Protein AF-A0A662RC48-F1 (afdb_monomer_lite)

pLDDT: mean 86.03, std 13.34, range [25.22, 97.31]

Secondary structure (DSSP, 8-state):
----SS----GGGEEEE-TTS--EEPPSEEEEETTEEEEE--GGGGB-GGGTTS---TT-GGGB-S--EEEE----TT--EEEEESS-SSSS-EEEEEEEEEEEGGGTEEEEEEEEEETTTTEEEE---SSSSPEEEEEE----S-SS--HHHHHHHHHHHHHH-SSPPSS-HHHHHHHHHHT---SS--HHHHT-TT-SSHHHHHHHHHHHHT--------

Structure (mmCIF, N/CA/C/O backbone):
data_AF-A0A662RC48-F1
#
_entry.id   AF-A0A662RC48-F1
#
loop_
_atom_site.group_PDB
_atom_site.id
_atom_site.type_symbol
_atom_site.label_atom_id
_atom_site.label_alt_id
_atom_site.label_comp_id
_atom_site.label_asym_id
_atom_site.label_entity_id
_atom_site.label_seq_id
_atom_site.pdbx_PDB_ins_code
_atom_site.Cartn_x
_atom_site.Cartn_y
_atom_site.Cartn_z
_atom_site.occupancy
_atom_site.B_iso_or_equiv
_atom_site.auth_seq_id
_atom_site.auth_comp_id
_atom_site.auth_asym_id
_atom_site.auth_atom_id
_atom_site.pdbx_PDB_model_num
ATOM 1 N N . VAL A 1 1 ? 8.532 19.036 18.860 1.00 37.56 1 VAL A N 1
ATOM 2 C CA . VAL A 1 1 ? 8.894 19.702 17.590 1.00 37.56 1 VAL A CA 1
ATOM 3 C C . VAL A 1 1 ? 10.384 19.499 17.402 1.00 37.56 1 VAL A C 1
ATOM 5 O O . VAL A 1 1 ? 11.148 19.966 18.236 1.00 37.56 1 VAL A O 1
ATOM 8 N N . GLY A 1 2 ? 10.777 18.681 16.431 1.00 38.69 2 GLY A N 1
ATOM 9 C CA . GLY A 1 2 ? 12.178 18.409 16.107 1.00 38.69 2 GLY A CA 1
ATOM 10 C C . GLY A 1 2 ? 12.414 18.727 14.630 1.00 38.69 2 GLY A C 1
ATOM 11 O O . GLY A 1 2 ? 11.475 18.570 13.848 1.00 38.69 2 GLY A O 1
ATOM 12 N N . PRO A 1 3 ? 13.609 19.203 14.244 1.00 43.19 3 PRO A N 1
ATOM 13 C CA . PRO A 1 3 ? 13.896 19.559 12.861 1.00 43.19 3 PRO A CA 1
ATOM 14 C C . PRO A 1 3 ? 13.862 18.313 11.971 1.00 43.19 3 PRO A C 1
ATOM 16 O O . PRO A 1 3 ? 14.461 17.288 12.304 1.00 43.19 3 PRO A O 1
ATOM 19 N N . ILE A 1 4 ? 13.180 18.406 10.830 1.00 49.88 4 ILE A N 1
ATOM 20 C CA . ILE A 1 4 ? 13.216 17.362 9.806 1.00 49.88 4 ILE A CA 1
ATOM 21 C C . ILE A 1 4 ? 14.411 17.646 8.899 1.00 49.88 4 ILE A C 1
ATOM 23 O O . ILE A 1 4 ? 14.535 18.728 8.334 1.00 49.88 4 ILE A O 1
ATOM 27 N N . ILE A 1 5 ? 15.320 16.677 8.803 1.00 47.66 5 ILE A N 1
ATOM 28 C CA . ILE A 1 5 ? 16.596 16.816 8.084 1.00 47.66 5 ILE A CA 1
ATOM 29 C C . ILE A 1 5 ? 16.382 16.739 6.558 1.00 47.66 5 ILE A C 1
ATOM 31 O O . ILE A 1 5 ? 17.210 17.210 5.783 1.00 47.66 5 ILE A O 1
ATOM 35 N N . THR A 1 6 ? 15.250 16.188 6.113 1.00 58.06 6 THR A N 1
ATOM 36 C CA . THR A 1 6 ? 14.865 16.063 4.705 1.00 58.06 6 THR A CA 1
ATOM 37 C C . THR A 1 6 ? 13.759 17.054 4.342 1.00 58.06 6 THR A C 1
ATOM 39 O O . THR A 1 6 ? 12.830 17.291 5.113 1.00 58.06 6 THR A O 1
ATOM 42 N N . ALA A 1 7 ? 13.846 17.650 3.150 1.00 63.41 7 ALA A N 1
ATOM 43 C CA . ALA A 1 7 ? 12.814 18.547 2.643 1.00 63.41 7 ALA A CA 1
ATOM 44 C C . ALA A 1 7 ? 11.511 17.762 2.406 1.00 63.41 7 ALA A C 1
ATOM 46 O O . ALA A 1 7 ? 11.351 17.086 1.390 1.00 63.41 7 ALA A O 1
ATOM 47 N N . VAL A 1 8 ? 10.578 17.835 3.355 1.00 67.19 8 VAL A N 1
ATOM 48 C CA . VAL A 1 8 ? 9.237 17.263 3.205 1.00 67.19 8 VAL A CA 1
ATOM 49 C C . VAL A 1 8 ? 8.457 18.142 2.238 1.00 67.19 8 VAL A C 1
ATOM 51 O O . VAL A 1 8 ? 8.044 19.247 2.577 1.00 67.19 8 VAL A O 1
ATOM 54 N N . THR A 1 9 ? 8.266 17.655 1.017 1.00 69.56 9 THR A N 1
ATOM 55 C CA . THR A 1 9 ? 7.503 18.359 -0.025 1.00 69.56 9 THR A CA 1
ATOM 56 C C . THR A 1 9 ? 6.040 17.931 -0.080 1.00 69.56 9 THR A C 1
ATOM 58 O O . THR A 1 9 ? 5.225 18.625 -0.684 1.00 69.56 9 THR A O 1
ATOM 61 N N . ASN A 1 10 ? 5.686 16.808 0.555 1.00 79.69 10 ASN A N 1
ATOM 62 C CA . ASN A 1 10 ? 4.328 16.278 0.568 1.00 79.69 10 ASN A CA 1
ATOM 63 C C . ASN A 1 10 ? 3.937 15.763 1.963 1.00 79.69 10 ASN A C 1
ATOM 65 O O . ASN A 1 10 ? 4.538 14.822 2.480 1.00 79.69 10 ASN A O 1
ATOM 69 N N . VAL A 1 11 ? 2.887 16.356 2.538 1.00 86.19 11 VAL A N 1
ATOM 70 C CA . VAL A 1 11 ? 2.318 15.969 3.840 1.00 86.19 11 VAL A CA 1
ATOM 71 C C . VAL A 1 11 ? 1.733 14.556 3.847 1.00 86.19 11 VAL A C 1
ATOM 73 O O . VAL A 1 11 ? 1.755 13.906 4.886 1.00 86.19 11 VAL A O 1
ATOM 76 N N . ASP A 1 12 ? 1.289 14.035 2.697 1.00 84.12 12 ASP A N 1
ATOM 77 C CA . ASP A 1 12 ? 0.732 12.679 2.582 1.00 84.12 12 ASP A CA 1
ATOM 78 C C . ASP A 1 12 ? 1.783 11.582 2.823 1.00 84.12 12 ASP A C 1
ATOM 80 O O . ASP A 1 12 ? 1.438 10.421 3.045 1.00 84.12 12 ASP A O 1
ATOM 84 N N . GLN A 1 13 ? 3.069 11.937 2.772 1.00 85.88 13 GLN A N 1
ATOM 85 C CA . GLN A 1 13 ? 4.181 11.030 3.056 1.00 85.88 13 GLN A CA 1
ATOM 86 C C . GLN A 1 13 ? 4.520 10.979 4.550 1.00 85.88 13 GLN A C 1
ATOM 88 O O . GLN A 1 13 ? 5.343 10.170 4.970 1.00 85.88 13 GLN A O 1
ATOM 93 N N . ILE A 1 14 ? 3.919 11.840 5.370 1.00 90.00 14 ILE A N 1
ATOM 94 C CA . ILE A 1 14 ? 4.131 11.850 6.813 1.00 90.00 14 ILE A CA 1
ATOM 95 C C . ILE A 1 14 ? 3.078 10.964 7.463 1.00 90.00 14 ILE A C 1
ATOM 97 O O . ILE A 1 14 ? 1.881 11.243 7.407 1.00 90.00 14 ILE A O 1
ATOM 101 N N . ILE A 1 15 ? 3.531 9.883 8.094 1.00 91.38 15 ILE A N 1
ATOM 102 C CA . ILE A 1 15 ? 2.659 8.943 8.793 1.00 91.38 15 ILE A CA 1
ATOM 103 C C . ILE A 1 15 ? 3.078 8.877 10.259 1.00 91.38 15 ILE A C 1
ATOM 105 O O . ILE A 1 15 ? 4.262 8.802 10.588 1.00 91.38 15 ILE A O 1
ATOM 109 N N . VAL A 1 16 ? 2.080 8.921 11.139 1.00 94.19 16 VAL A N 1
ATOM 110 C CA . VAL A 1 16 ? 2.258 8.858 12.589 1.00 94.19 16 VAL A CA 1
ATOM 111 C C . VAL A 1 16 ? 1.959 7.449 13.076 1.00 94.19 16 VAL A C 1
ATOM 113 O O . VAL A 1 16 ? 0.993 6.827 12.632 1.00 94.19 16 VAL A O 1
ATOM 116 N N . PHE A 1 17 ? 2.771 6.963 14.003 1.00 95.50 17 PHE A N 1
ATOM 117 C CA . PHE A 1 17 ? 2.676 5.639 14.595 1.00 95.50 17 PHE A CA 1
ATOM 118 C C . PHE A 1 17 ? 2.697 5.717 16.119 1.00 95.50 17 PHE A C 1
ATOM 120 O O . PHE A 1 17 ? 3.225 6.666 16.708 1.00 95.50 17 PHE A O 1
ATOM 127 N N . TYR A 1 18 ? 2.133 4.695 16.759 1.00 94.19 18 TYR A N 1
ATOM 128 C CA . TYR A 1 18 ? 2.376 4.463 18.178 1.00 94.19 18 TYR A CA 1
ATOM 129 C C . TYR A 1 18 ? 3.866 4.159 18.420 1.00 94.19 18 TYR A C 1
ATOM 131 O O . TYR A 1 18 ? 4.459 3.464 17.586 1.00 94.19 18 TYR A O 1
ATOM 139 N N . PRO A 1 19 ? 4.449 4.629 19.543 1.00 93.94 19 PRO A N 1
ATOM 140 C CA . PRO A 1 19 ? 5.867 4.440 19.848 1.00 93.94 19 PRO A CA 1
ATOM 141 C C . PRO A 1 19 ? 6.312 2.986 19.729 1.00 93.94 19 PRO A C 1
ATOM 143 O O . PRO A 1 19 ? 5.660 2.102 20.286 1.00 93.94 19 PRO A O 1
ATOM 146 N N . ASP A 1 20 ? 7.411 2.754 19.013 1.00 90.75 20 ASP A N 1
ATOM 147 C CA . ASP A 1 20 ? 8.029 1.440 18.810 1.00 90.75 20 ASP A CA 1
ATOM 148 C C . ASP A 1 20 ? 7.101 0.410 18.133 1.00 90.75 20 ASP A C 1
ATOM 150 O O . ASP A 1 20 ? 7.226 -0.803 18.330 1.00 90.75 20 ASP A O 1
ATOM 154 N N . THR A 1 21 ? 6.149 0.874 17.317 1.00 91.06 21 THR A N 1
ATOM 155 C CA . THR A 1 21 ? 5.233 -0.001 16.571 1.00 91.06 21 THR A CA 1
ATOM 156 C C . THR A 1 21 ? 5.065 0.408 15.104 1.00 91.06 21 THR A C 1
ATOM 158 O O . THR A 1 21 ? 5.515 1.466 14.654 1.00 91.06 21 THR A O 1
ATOM 161 N N . ASP A 1 22 ? 4.354 -0.441 14.359 1.00 90.00 22 ASP A N 1
ATOM 162 C CA . ASP A 1 22 ? 3.847 -0.150 13.013 1.00 90.00 22 ASP A CA 1
ATOM 163 C C . ASP A 1 22 ? 2.330 0.113 13.006 1.00 90.00 22 ASP A C 1
ATOM 165 O O . ASP A 1 22 ? 1.687 0.119 11.955 1.00 90.00 22 ASP A O 1
ATOM 169 N N . GLU A 1 23 ? 1.734 0.354 14.179 1.00 87.50 23 GLU A N 1
ATOM 170 C CA . GLU A 1 23 ? 0.322 0.709 14.291 1.00 87.50 23 GLU A CA 1
ATOM 171 C C . GLU A 1 23 ? 0.136 2.202 14.005 1.00 87.50 23 GLU A C 1
ATOM 173 O O . GLU A 1 23 ? 0.626 3.069 14.732 1.00 87.50 23 GLU A O 1
ATOM 178 N N . ARG A 1 24 ? -0.561 2.496 12.906 1.00 92.00 24 ARG A N 1
ATOM 179 C CA . ARG A 1 24 ? -0.786 3.856 12.420 1.00 92.00 24 ARG A CA 1
ATOM 180 C C . ARG A 1 24 ? -1.792 4.604 13.295 1.00 92.00 24 ARG A C 1
ATOM 182 O O . ARG A 1 24 ? -2.898 4.126 13.533 1.00 92.00 24 ARG A O 1
ATOM 189 N N . ILE A 1 25 ? -1.442 5.837 13.648 1.00 92.81 25 ILE A N 1
ATOM 190 C CA . ILE A 1 25 ? -2.337 6.829 14.238 1.00 92.81 25 ILE A CA 1
ATOM 191 C C . ILE A 1 25 ? -2.793 7.763 13.121 1.00 92.81 25 ILE A C 1
ATOM 193 O O . ILE A 1 25 ? -1.992 8.454 12.492 1.00 92.81 25 ILE A O 1
ATOM 197 N N . ASP A 1 26 ? -4.099 7.818 12.875 1.00 91.62 26 ASP A N 1
ATOM 198 C CA . ASP A 1 26 ? -4.633 8.795 11.934 1.00 91.62 26 ASP A CA 1
ATOM 199 C C . ASP A 1 26 ? -4.590 10.193 12.558 1.00 91.62 26 ASP A C 1
ATOM 201 O O . ASP A 1 26 ? -5.266 10.472 13.550 1.00 91.62 26 ASP A O 1
ATOM 205 N N . ALA A 1 27 ? -3.825 11.105 11.962 1.00 92.75 27 ALA A N 1
ATOM 206 C CA . ALA A 1 27 ? -3.897 12.521 12.301 1.00 92.75 27 ALA A CA 1
ATOM 207 C C . ALA A 1 27 ? -5.232 13.120 11.822 1.00 92.75 27 ALA A C 1
ATOM 209 O O . ALA A 1 27 ? -5.878 12.612 10.900 1.00 92.75 27 ALA A O 1
ATOM 210 N N . GLN A 1 28 ? -5.687 14.184 12.480 1.00 93.12 28 GLN A N 1
ATOM 211 C CA . GLN A 1 28 ? -6.773 15.016 11.960 1.00 93.12 28 GLN A CA 1
ATOM 212 C C . GLN A 1 28 ? -6.252 15.945 10.865 1.00 93.12 28 GLN A C 1
ATOM 214 O O . GLN A 1 28 ? -6.930 16.126 9.858 1.00 93.12 28 GLN A O 1
ATOM 219 N N . GLU A 1 29 ? -5.060 16.505 11.063 1.00 93.06 29 GLU A N 1
ATOM 220 C CA . GLU A 1 29 ? -4.450 17.467 10.152 1.00 93.06 29 GLU A CA 1
ATOM 221 C C . GLU A 1 29 ? -2.922 17.434 10.287 1.00 93.06 29 GLU A C 1
ATOM 223 O O . GLU A 1 29 ? -2.392 17.202 11.376 1.00 93.06 29 GLU A O 1
ATOM 228 N N . ILE A 1 30 ? -2.221 17.645 9.171 1.00 91.44 30 ILE A N 1
ATOM 229 C CA . ILE A 1 30 ? -0.761 17.731 9.096 1.00 91.44 30 ILE A CA 1
ATOM 230 C C . ILE A 1 30 ? -0.416 18.986 8.298 1.00 91.44 30 ILE A C 1
ATOM 232 O O . ILE A 1 30 ? -0.844 19.125 7.154 1.00 91.44 30 ILE A O 1
ATOM 236 N N . VAL A 1 31 ? 0.362 19.881 8.901 1.00 90.69 31 VAL A N 1
ATOM 237 C CA . VAL A 1 31 ? 0.763 21.168 8.326 1.00 90.69 31 VAL A CA 1
ATOM 238 C C . VAL A 1 31 ? 2.284 21.249 8.299 1.00 90.69 31 VAL A C 1
ATOM 240 O O . VAL A 1 31 ? 2.938 20.971 9.304 1.00 90.69 31 VAL A O 1
ATOM 243 N N . VAL A 1 32 ? 2.845 21.631 7.152 1.00 87.69 32 VAL A N 1
ATOM 244 C CA . VAL A 1 32 ? 4.274 21.928 6.992 1.00 87.69 32 VAL A CA 1
ATOM 245 C C . VAL A 1 32 ? 4.402 23.384 6.570 1.00 87.69 32 VAL A C 1
ATOM 247 O O . VAL A 1 32 ? 4.027 23.741 5.455 1.00 87.69 32 VAL A O 1
ATOM 250 N N . GLU A 1 33 ? 4.931 24.222 7.456 1.00 86.12 33 GLU A N 1
ATOM 251 C CA . GLU A 1 33 ? 5.119 25.654 7.218 1.00 86.12 33 GLU A CA 1
ATOM 252 C C . GLU A 1 33 ? 6.515 26.076 7.668 1.00 86.12 33 GLU A C 1
ATOM 254 O O . GLU A 1 33 ? 6.937 25.780 8.779 1.00 86.12 33 GLU A O 1
ATOM 259 N N . SER A 1 34 ? 7.252 26.780 6.804 1.00 81.00 34 SER A N 1
ATOM 260 C CA . SER A 1 34 ? 8.579 27.339 7.126 1.00 81.00 34 SER A CA 1
ATOM 261 C C . SER A 1 34 ? 9.603 26.332 7.687 1.00 81.00 34 SER A C 1
ATOM 263 O O . SER A 1 34 ? 10.520 26.723 8.403 1.00 81.00 34 SER A O 1
ATOM 265 N N . GLY A 1 35 ? 9.474 25.045 7.340 1.00 77.62 35 GLY A N 1
ATOM 266 C CA . GLY A 1 35 ? 10.344 23.967 7.832 1.00 77.62 35 GLY A CA 1
ATOM 267 C C . GLY A 1 35 ? 9.870 23.301 9.129 1.00 77.62 35 GLY A C 1
ATOM 268 O O . GLY A 1 35 ? 10.442 22.284 9.520 1.00 77.62 35 GLY A O 1
ATOM 269 N N . ASP A 1 36 ? 8.804 23.809 9.748 1.00 83.12 36 ASP A N 1
ATOM 270 C CA . ASP A 1 36 ? 8.175 23.203 10.915 1.00 83.12 36 ASP A CA 1
ATOM 271 C C . ASP A 1 36 ? 7.027 22.279 10.495 1.00 83.12 36 ASP A C 1
ATOM 273 O O . ASP A 1 36 ? 6.146 22.647 9.715 1.00 83.12 36 ASP A O 1
ATOM 277 N N . LEU A 1 37 ? 7.027 21.063 11.045 1.00 87.62 37 LEU A N 1
ATOM 278 C CA . LEU A 1 37 ? 5.936 20.100 10.921 1.00 87.62 37 LEU A CA 1
ATOM 279 C C . LEU A 1 37 ? 5.051 20.169 12.167 1.00 87.62 37 LEU A C 1
ATOM 281 O O . LEU A 1 37 ? 5.494 19.855 13.275 1.00 87.62 37 LEU A O 1
ATOM 285 N N . THR A 1 38 ? 3.782 20.512 11.966 1.00 91.38 38 THR A N 1
ATOM 286 C CA . THR A 1 38 ? 2.747 20.503 13.002 1.00 91.38 38 THR A CA 1
ATOM 287 C C . THR A 1 38 ? 1.706 19.436 12.681 1.00 91.38 38 THR A C 1
ATOM 289 O O . THR A 1 38 ? 1.141 19.410 11.591 1.00 91.38 38 THR A O 1
ATOM 292 N N . ILE A 1 39 ? 1.445 18.543 13.636 1.00 93.38 39 ILE A N 1
ATOM 293 C CA . ILE A 1 39 ? 0.491 17.439 13.493 1.00 93.38 39 ILE A CA 1
ATOM 294 C C . ILE A 1 39 ? -0.602 17.605 14.544 1.00 93.38 39 ILE A C 1
ATOM 296 O O . ILE A 1 39 ? -0.327 17.598 15.744 1.00 93.38 39 ILE A O 1
ATOM 300 N N . PHE A 1 40 ? -1.850 17.704 14.101 1.00 95.06 40 PHE A N 1
ATOM 301 C CA . PHE A 1 40 ? -3.014 17.763 14.973 1.00 95.06 40 PHE A CA 1
ATOM 302 C C . PHE A 1 40 ? -3.610 16.367 15.106 1.00 95.06 40 PHE A C 1
ATOM 304 O O . PHE A 1 40 ? -4.134 15.801 14.144 1.00 95.06 40 PHE A O 1
ATOM 311 N N . ILE A 1 41 ? -3.540 15.801 16.308 1.00 94.94 41 ILE A N 1
ATOM 312 C CA . ILE A 1 41 ? -4.100 14.484 16.615 1.00 94.94 41 ILE A CA 1
ATOM 313 C C . ILE A 1 41 ? -5.163 14.660 17.702 1.00 94.94 41 ILE A C 1
ATOM 315 O O . ILE A 1 41 ? -4.854 15.168 18.782 1.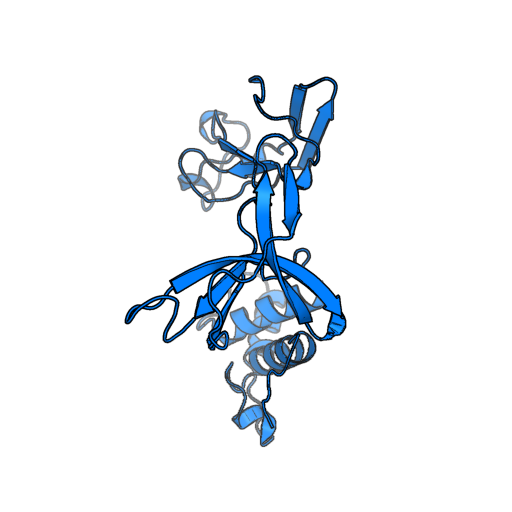00 94.94 41 ILE A O 1
ATOM 319 N N . PRO A 1 42 ? -6.417 14.242 17.463 1.00 93.19 42 PRO A N 1
ATOM 320 C CA . PRO A 1 42 ? -7.426 14.224 18.505 1.00 93.19 42 PRO A CA 1
ATOM 321 C C . PRO A 1 42 ? -6.969 13.341 19.665 1.00 93.19 42 PRO A C 1
ATOM 323 O O . PRO A 1 42 ? -6.582 12.193 19.456 1.00 93.19 42 PRO A O 1
ATOM 326 N N . ARG A 1 43 ? -7.078 13.847 20.896 1.00 90.19 43 ARG A N 1
ATOM 327 C CA . ARG A 1 43 ? -6.585 13.167 22.108 1.00 90.19 43 ARG A CA 1
ATOM 328 C C . ARG A 1 43 ? -7.072 11.718 22.242 1.00 90.19 43 ARG A C 1
ATOM 330 O O . ARG A 1 43 ? -6.312 10.846 22.637 1.00 90.19 43 ARG A O 1
ATOM 337 N N . TRP A 1 44 ? -8.308 11.428 21.837 1.00 89.00 44 TRP A N 1
ATOM 338 C CA . TRP A 1 44 ? -8.876 10.075 21.875 1.00 89.00 44 TRP A CA 1
ATOM 339 C C . TRP A 1 44 ? -8.170 9.057 20.958 1.00 89.00 44 TRP A C 1
ATOM 341 O O . TRP A 1 44 ? -8.330 7.861 21.175 1.00 89.00 44 TRP A O 1
ATOM 351 N N . ARG A 1 45 ? -7.381 9.496 19.966 1.00 92.31 45 ARG A N 1
ATOM 352 C CA . ARG A 1 45 ? -6.535 8.626 19.123 1.00 92.31 45 ARG A CA 1
ATOM 353 C C . ARG A 1 45 ? -5.165 8.331 19.739 1.00 92.31 45 ARG A C 1
ATOM 355 O O . ARG A 1 45 ? -4.428 7.525 19.194 1.00 92.31 45 ARG A O 1
ATOM 362 N N . LEU A 1 46 ? -4.827 8.979 20.854 1.00 94.25 46 LEU A N 1
ATOM 363 C CA . LEU A 1 46 ? -3.561 8.805 21.571 1.00 94.25 46 LEU A CA 1
ATOM 364 C C . LEU A 1 46 ? -3.707 7.913 22.809 1.00 94.25 46 LEU A C 1
ATOM 366 O O . LEU A 1 46 ? -2.792 7.839 23.622 1.00 94.25 46 LEU A O 1
ATOM 370 N N . VAL A 1 47 ? -4.857 7.260 22.997 1.00 94.62 47 VAL A N 1
ATOM 371 C CA . VAL A 1 47 ? -5.057 6.321 24.109 1.00 94.62 47 VAL A CA 1
ATOM 372 C C . VAL A 1 47 ? -4.030 5.193 23.997 1.00 94.62 47 VAL A C 1
ATOM 374 O O . VAL A 1 47 ? -3.820 4.663 22.902 1.00 94.62 47 VAL A O 1
ATOM 377 N N . LYS A 1 48 ? -3.394 4.843 25.121 1.00 93.50 48 LYS A N 1
ATOM 378 C CA . LYS A 1 48 ? -2.411 3.757 25.209 1.00 93.50 48 LYS A CA 1
ATOM 379 C C . LYS A 1 48 ? -2.986 2.458 24.659 1.00 93.50 48 LYS A C 1
ATOM 381 O O . LYS A 1 48 ? -4.163 2.146 24.855 1.00 93.50 48 LYS A O 1
ATOM 386 N N . ARG A 1 49 ? -2.141 1.683 23.987 1.00 89.69 49 ARG A N 1
ATOM 387 C CA . ARG A 1 49 ? -2.547 0.479 23.254 1.00 89.69 49 ARG A CA 1
ATOM 388 C C . ARG A 1 49 ? -3.243 -0.540 24.157 1.00 89.69 49 ARG A C 1
ATOM 390 O O . ARG A 1 49 ? -4.287 -1.080 23.803 1.00 89.69 49 ARG A O 1
ATOM 397 N N . GLU A 1 50 ? -2.717 -0.746 25.356 1.00 91.06 50 GLU A N 1
ATOM 398 C CA . GLU A 1 50 ? -3.277 -1.640 26.370 1.00 91.06 50 GLU A CA 1
ATOM 399 C C . GLU A 1 50 ? -4.653 -1.195 26.901 1.00 91.06 50 GLU A C 1
ATOM 401 O O . GLU A 1 50 ? -5.365 -1.991 27.514 1.00 91.06 50 GLU A O 1
ATOM 406 N N . LEU A 1 51 ? -5.063 0.047 26.628 1.00 91.00 51 LEU A N 1
ATOM 407 C CA . LEU A 1 51 ? -6.330 0.627 27.071 1.00 91.00 51 LEU A CA 1
ATOM 408 C C . LEU A 1 51 ? -7.364 0.797 25.949 1.00 91.00 51 LEU A C 1
ATOM 410 O O . LEU A 1 51 ? -8.511 1.117 26.250 1.00 91.00 51 LEU A O 1
ATOM 414 N N . GLN A 1 52 ? -7.020 0.552 24.679 1.00 84.50 52 GLN A N 1
ATOM 415 C CA . GLN A 1 52 ? -7.924 0.788 23.538 1.00 84.50 52 GLN A CA 1
ATOM 416 C C . GLN A 1 52 ? -9.250 -0.000 23.609 1.00 84.50 52 GLN A C 1
ATOM 418 O O . GLN A 1 52 ? -10.255 0.440 23.055 1.00 84.50 52 GLN A O 1
ATOM 423 N N . ASN A 1 53 ? -9.276 -1.144 24.304 1.00 84.94 53 ASN A N 1
ATOM 424 C CA . ASN A 1 53 ? -10.474 -1.981 24.486 1.00 84.94 53 ASN A CA 1
ATOM 425 C C . ASN A 1 53 ? -11.100 -1.861 25.887 1.00 84.94 53 ASN A C 1
ATOM 427 O O . ASN A 1 53 ? -11.953 -2.670 26.258 1.00 84.94 53 ASN A O 1
ATOM 431 N N . THR A 1 54 ? -10.679 -0.868 26.669 1.00 87.25 54 THR A N 1
ATOM 432 C CA . THR A 1 54 ? -11.103 -0.671 28.057 1.00 87.25 54 THR A CA 1
ATOM 433 C C . THR A 1 54 ? -11.828 0.665 28.190 1.00 87.25 54 THR A C 1
ATOM 435 O O . THR A 1 54 ? -11.549 1.621 27.469 1.00 87.25 54 THR A O 1
ATOM 438 N N . ALA A 1 55 ? -12.779 0.754 29.121 1.00 86.62 55 ALA A N 1
ATOM 439 C CA . ALA A 1 55 ? -13.380 2.037 29.461 1.00 86.62 55 ALA A CA 1
ATOM 440 C C . ALA A 1 55 ? -12.307 2.950 30.078 1.00 86.62 55 ALA A C 1
ATOM 442 O O . ALA A 1 55 ? -11.812 2.675 31.170 1.00 86.62 55 ALA A O 1
ATOM 443 N N . VAL A 1 56 ? -11.953 4.024 29.372 1.00 88.44 56 VAL A N 1
ATOM 444 C CA . VAL A 1 56 ? -10.957 5.005 29.815 1.00 88.44 56 VAL A CA 1
ATOM 445 C C . VAL A 1 56 ? -11.620 6.285 30.304 1.00 88.44 56 VAL A C 1
ATOM 447 O O . VAL A 1 56 ? -12.607 6.761 29.738 1.00 88.44 56 VAL A O 1
ATOM 450 N N . VAL A 1 57 ? -11.057 6.873 31.359 1.00 89.56 57 VAL A N 1
ATOM 451 C CA . VAL A 1 57 ? -11.452 8.204 31.826 1.00 89.56 57 VAL A CA 1
ATOM 452 C C . VAL A 1 57 ? -10.664 9.228 31.021 1.00 89.56 57 VAL A C 1
ATOM 454 O O . VAL A 1 57 ? -9.465 9.400 31.222 1.00 89.56 57 VAL A O 1
ATOM 457 N N . TYR A 1 58 ? -11.340 9.936 30.115 1.00 85.50 58 TYR A N 1
ATOM 458 C CA . TYR A 1 58 ? -10.668 10.850 29.185 1.00 85.50 58 TYR A CA 1
ATOM 459 C C . TYR A 1 58 ? -9.951 12.035 29.856 1.00 85.50 58 TYR A C 1
ATOM 461 O O . TYR A 1 58 ? -9.098 12.658 29.226 1.00 85.50 58 TYR A O 1
ATOM 469 N N . ALA A 1 59 ? -10.287 12.351 31.109 1.00 90.12 59 ALA A N 1
ATOM 470 C CA . ALA A 1 59 ? -9.647 13.418 31.873 1.00 90.12 59 ALA A CA 1
ATOM 471 C C . ALA A 1 59 ? -8.247 13.045 32.392 1.00 90.12 59 ALA A C 1
ATOM 473 O O . ALA A 1 59 ? -7.455 13.946 32.647 1.00 90.12 59 ALA A O 1
ATOM 474 N N . ASP A 1 60 ? -7.941 11.754 32.533 1.00 93.56 60 ASP A N 1
ATOM 475 C CA . ASP A 1 60 ? -6.683 11.277 33.109 1.00 93.56 60 ASP A CA 1
ATOM 476 C C . ASP A 1 60 ? -5.589 11.154 32.036 1.00 93.56 60 ASP A C 1
ATOM 478 O O . ASP A 1 60 ? -5.678 10.318 31.133 1.00 93.56 60 ASP A O 1
ATOM 482 N N . ASP A 1 61 ? -4.561 12.003 32.141 1.00 93.06 61 ASP A N 1
ATOM 483 C CA . ASP A 1 61 ? -3.417 12.051 31.224 1.00 93.06 61 ASP A CA 1
ATOM 484 C C . ASP A 1 61 ? -2.605 10.750 31.205 1.00 93.06 61 ASP A C 1
ATOM 486 O O . ASP A 1 61 ? -2.014 10.417 30.177 1.00 93.06 61 ASP A O 1
ATOM 490 N N . ALA A 1 62 ? -2.644 9.953 32.278 1.00 94.12 62 ALA A N 1
ATOM 491 C CA . ALA A 1 62 ? -1.924 8.684 32.347 1.00 94.12 62 ALA A CA 1
ATOM 492 C C . ALA A 1 62 ? -2.436 7.639 31.336 1.00 94.12 62 ALA A C 1
ATOM 494 O O . ALA A 1 62 ? -1.743 6.651 31.076 1.00 94.12 62 ALA A O 1
ATOM 495 N N . ASN A 1 63 ? -3.618 7.853 30.749 1.00 94.06 63 ASN A N 1
ATOM 496 C CA . ASN A 1 63 ? -4.216 6.964 29.752 1.00 94.06 63 ASN A CA 1
ATOM 497 C C . ASN A 1 63 ? -3.685 7.178 28.329 1.00 94.06 63 ASN A C 1
ATOM 499 O O . ASN A 1 63 ? -4.048 6.412 27.433 1.00 94.06 63 ASN A O 1
ATOM 503 N N . TYR A 1 64 ? -2.855 8.196 28.097 1.00 95.19 64 TYR A N 1
ATOM 504 C CA . TYR A 1 64 ? -2.401 8.577 26.761 1.00 95.19 64 TYR A CA 1
ATOM 505 C C . TYR A 1 64 ? -0.901 8.369 26.582 1.00 95.19 64 TYR A C 1
ATOM 507 O O . TYR A 1 64 ? -0.138 8.335 27.548 1.00 95.19 64 TYR A O 1
ATOM 515 N N . VAL A 1 65 ? -0.483 8.199 25.331 1.00 95.19 65 VAL A N 1
ATOM 516 C CA . VAL A 1 65 ? 0.937 8.181 24.975 1.00 95.19 65 VAL A CA 1
ATOM 517 C C . VAL A 1 65 ? 1.513 9.594 25.036 1.00 95.19 65 VAL A C 1
ATOM 519 O O . VAL A 1 65 ? 0.880 10.554 24.597 1.00 95.19 65 VAL A O 1
ATOM 522 N N . GLU A 1 66 ? 2.714 9.722 25.597 1.00 93.19 66 GLU A N 1
ATOM 523 C CA . GLU A 1 66 ? 3.416 11.008 25.720 1.00 93.19 66 GLU A CA 1
ATOM 524 C C . GLU A 1 66 ? 4.156 11.385 24.431 1.00 93.19 66 GLU A C 1
ATOM 526 O O . GLU A 1 66 ? 4.340 12.562 24.123 1.00 93.19 66 GLU A O 1
ATOM 531 N N . THR A 1 67 ? 4.568 10.376 23.665 1.00 93.75 67 THR A N 1
ATOM 532 C CA . THR A 1 67 ? 5.291 10.516 22.404 1.00 93.75 67 THR A CA 1
ATOM 533 C C . THR A 1 67 ? 4.602 9.717 21.305 1.00 93.75 67 THR A C 1
ATOM 535 O O . THR A 1 67 ? 3.784 8.832 21.561 1.00 93.75 67 THR A O 1
ATOM 538 N N . VAL A 1 68 ? 4.925 10.061 20.063 1.00 94.50 68 VAL A N 1
ATOM 539 C CA . VAL A 1 68 ? 4.518 9.337 18.859 1.00 94.50 68 VAL A CA 1
ATOM 540 C C . VAL A 1 68 ? 5.710 9.249 17.921 1.00 94.50 68 VAL A C 1
ATOM 542 O O . VAL A 1 68 ? 6.548 10.156 17.900 1.00 94.50 68 VAL A O 1
ATOM 545 N N . ASP A 1 69 ? 5.748 8.198 17.113 1.00 94.69 69 ASP A N 1
ATOM 546 C CA . ASP A 1 69 ? 6.763 8.047 16.080 1.00 94.69 69 ASP A CA 1
ATOM 547 C C . ASP A 1 69 ? 6.255 8.671 14.785 1.00 94.69 69 ASP A C 1
ATOM 549 O O . ASP A 1 69 ? 5.188 8.323 14.279 1.00 94.69 69 ASP A O 1
ATOM 553 N N . VAL A 1 70 ? 7.025 9.600 14.226 1.00 92.38 70 VAL A N 1
ATOM 554 C CA . VAL A 1 70 ? 6.712 10.230 12.942 1.00 92.38 70 VAL A CA 1
ATOM 555 C C . VAL A 1 70 ? 7.670 9.671 11.903 1.00 92.38 70 VAL A C 1
ATOM 557 O O . VAL A 1 70 ? 8.875 9.910 11.973 1.00 92.38 70 VAL A O 1
ATOM 560 N N . LYS A 1 71 ? 7.138 8.919 10.938 1.00 89.62 71 LYS A N 1
ATOM 561 C CA . LYS A 1 71 ? 7.920 8.324 9.850 1.00 89.62 71 LYS A CA 1
ATOM 562 C C . LYS A 1 71 ? 7.577 9.029 8.538 1.00 89.62 71 LYS A C 1
ATOM 564 O O . LYS A 1 71 ? 6.407 9.253 8.223 1.00 89.62 71 LYS A O 1
ATOM 569 N N . HIS A 1 72 ? 8.607 9.356 7.761 1.00 86.88 72 HIS A N 1
ATOM 570 C CA . HIS A 1 72 ? 8.465 9.833 6.386 1.00 86.88 72 HIS A CA 1
ATOM 571 C C . HIS A 1 72 ? 8.496 8.623 5.449 1.00 86.88 72 HIS A C 1
ATOM 573 O O . HIS A 1 72 ? 9.537 8.003 5.259 1.00 86.88 72 HIS A O 1
ATOM 579 N N . ILE A 1 73 ? 7.335 8.251 4.915 1.00 84.62 73 ILE A N 1
ATOM 580 C CA . ILE A 1 73 ? 7.156 7.118 4.009 1.00 84.62 73 ILE A CA 1
ATOM 581 C C . ILE A 1 73 ? 6.918 7.672 2.610 1.00 84.62 73 ILE A C 1
ATOM 583 O O . ILE A 1 73 ? 5.866 8.234 2.307 1.00 84.62 73 ILE A O 1
ATOM 587 N N . TYR A 1 74 ? 7.904 7.493 1.743 1.00 81.31 74 TYR A N 1
ATOM 588 C CA . TYR A 1 74 ? 7.854 7.908 0.351 1.00 81.31 74 TYR A CA 1
ATOM 589 C C . TYR A 1 74 ? 8.342 6.775 -0.547 1.00 81.31 74 TYR A C 1
ATOM 591 O O . TYR A 1 74 ? 9.015 5.848 -0.099 1.00 81.31 74 TYR A O 1
ATOM 599 N N . ASN A 1 75 ? 7.963 6.837 -1.822 1.00 78.31 75 ASN A N 1
ATOM 600 C CA . ASN A 1 75 ? 8.500 5.913 -2.806 1.00 78.31 75 ASN A CA 1
ATOM 601 C C . ASN A 1 75 ? 9.930 6.341 -3.141 1.00 78.31 75 ASN A C 1
ATOM 603 O O . ASN A 1 75 ? 10.120 7.473 -3.587 1.00 78.31 75 ASN A O 1
ATOM 607 N N . ASP A 1 76 ? 10.905 5.468 -2.910 1.00 82.69 76 ASP A N 1
ATOM 608 C CA . ASP A 1 76 ? 12.307 5.745 -3.206 1.00 82.69 76 ASP A CA 1
ATOM 609 C C . ASP A 1 76 ? 12.533 5.697 -4.729 1.00 82.69 76 ASP A C 1
ATOM 611 O O . ASP A 1 76 ? 12.447 4.623 -5.328 1.00 82.69 76 ASP A O 1
ATOM 615 N N . PRO A 1 77 ? 12.815 6.838 -5.387 1.00 82.75 77 PRO A N 1
ATOM 616 C CA . PRO A 1 77 ? 13.006 6.865 -6.832 1.00 82.75 77 PRO A CA 1
ATOM 617 C C . PRO A 1 77 ? 14.315 6.199 -7.281 1.00 82.75 77 PRO A C 1
ATOM 619 O O . PRO A 1 77 ? 14.499 6.025 -8.488 1.00 82.75 77 PRO A O 1
ATOM 622 N N . SER A 1 78 ? 15.215 5.839 -6.357 1.00 85.81 78 SER A N 1
ATOM 623 C CA . SER A 1 78 ? 16.504 5.215 -6.671 1.00 85.81 78 SER A CA 1
ATOM 624 C C . SER A 1 78 ? 16.396 3.741 -7.067 1.00 85.81 78 SER A C 1
ATOM 626 O O . SER A 1 78 ? 17.301 3.206 -7.709 1.00 85.81 78 SER A O 1
ATOM 628 N N . VAL A 1 79 ? 15.269 3.092 -6.757 1.00 87.31 79 VAL A N 1
ATOM 629 C CA . VAL A 1 79 ? 15.051 1.664 -7.010 1.00 87.31 79 VAL A CA 1
ATOM 630 C C . VAL A 1 79 ? 13.746 1.461 -7.781 1.00 87.31 79 VAL A C 1
ATOM 632 O O . VAL A 1 79 ? 12.671 1.345 -7.202 1.00 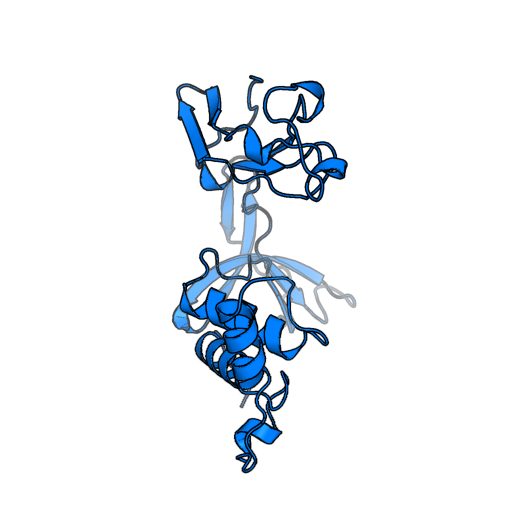87.31 79 VAL A O 1
ATOM 635 N N . ASN A 1 80 ? 13.843 1.378 -9.111 1.00 89.81 80 ASN A N 1
ATOM 636 C CA . ASN A 1 80 ? 12.678 1.241 -9.993 1.00 89.81 80 ASN A CA 1
ATOM 637 C C . ASN A 1 80 ? 12.496 -0.185 -10.521 1.00 89.81 80 ASN A C 1
ATOM 639 O O . ASN A 1 80 ? 11.493 -0.841 -10.240 1.00 89.81 80 ASN A O 1
ATOM 643 N N . ALA A 1 81 ? 13.452 -0.674 -11.306 1.00 93.25 81 ALA A N 1
ATOM 644 C CA . ALA A 1 81 ? 13.365 -1.986 -11.926 1.00 93.25 81 ALA A CA 1
ATOM 645 C C . ALA A 1 81 ? 14.749 -2.590 -12.164 1.00 93.25 81 ALA A C 1
ATOM 647 O O . ALA A 1 81 ? 15.727 -1.863 -12.312 1.00 93.25 81 ALA A O 1
ATOM 648 N N . ASP A 1 82 ? 14.793 -3.913 -12.300 1.00 93.88 82 ASP A N 1
ATOM 649 C CA . ASP A 1 82 ? 15.959 -4.643 -12.788 1.00 93.88 82 ASP A CA 1
ATOM 650 C C . ASP A 1 82 ? 15.588 -5.486 -14.007 1.00 93.88 82 ASP A C 1
ATOM 652 O O . ASP A 1 82 ? 14.545 -6.148 -14.046 1.00 93.88 82 ASP A O 1
ATOM 656 N N . ILE A 1 83 ? 16.479 -5.493 -14.991 1.00 92.62 83 ILE A N 1
ATOM 657 C CA . ILE A 1 83 ? 16.444 -6.399 -16.137 1.00 92.62 83 ILE A CA 1
ATOM 658 C C . ILE A 1 83 ? 17.311 -7.599 -15.785 1.00 92.62 83 ILE A C 1
ATOM 660 O O . ILE A 1 83 ? 18.478 -7.436 -15.438 1.00 92.62 83 ILE A O 1
ATOM 664 N N . VAL A 1 84 ? 16.741 -8.797 -15.866 1.00 92.50 84 VAL A N 1
ATOM 665 C CA . VAL A 1 84 ? 17.412 -10.040 -15.489 1.00 92.50 84 VAL A CA 1
ATOM 666 C C . VAL A 1 84 ? 17.695 -10.868 -16.737 1.00 92.50 84 VAL A C 1
ATOM 668 O O . VAL A 1 84 ? 16.776 -11.217 -17.487 1.00 92.50 84 VAL A O 1
ATOM 671 N N . TYR A 1 85 ? 18.962 -11.214 -16.940 1.00 90.75 85 TYR A N 1
ATOM 672 C CA . TYR A 1 85 ? 19.430 -12.049 -18.045 1.00 90.75 85 TYR A CA 1
ATOM 673 C C . TYR A 1 85 ? 19.699 -13.467 -17.529 1.00 90.75 85 TYR A C 1
ATOM 675 O O . TYR A 1 85 ? 20.338 -13.626 -16.492 1.00 90.75 85 TYR A O 1
ATOM 683 N N . ALA A 1 86 ? 19.185 -14.491 -18.220 1.00 82.56 86 ALA A N 1
ATOM 684 C CA . ALA A 1 86 ? 19.356 -15.889 -17.804 1.00 82.56 86 ALA A CA 1
ATOM 685 C C . ALA A 1 86 ? 20.815 -16.353 -17.943 1.00 82.56 86 ALA A C 1
ATOM 687 O O . ALA A 1 86 ? 21.369 -16.901 -16.995 1.00 82.56 86 ALA A O 1
ATOM 688 N N . ASP A 1 87 ? 21.420 -16.038 -19.089 1.00 78.12 87 ASP A N 1
ATOM 689 C CA . ASP A 1 87 ? 22.825 -16.275 -19.418 1.00 78.12 87 ASP A CA 1
ATOM 690 C C . ASP A 1 87 ? 23.429 -14.912 -19.776 1.00 78.12 87 ASP A C 1
ATOM 692 O O . ASP A 1 87 ? 23.376 -14.486 -20.932 1.00 78.12 87 ASP A O 1
ATOM 696 N N . GLY A 1 88 ? 23.840 -14.145 -18.764 1.00 70.25 88 GLY A N 1
ATOM 697 C CA . GLY A 1 88 ? 24.268 -12.758 -18.937 1.00 70.25 88 GLY A CA 1
ATOM 698 C C . GLY A 1 88 ? 25.606 -12.617 -19.668 1.00 70.25 88 GLY A C 1
ATOM 699 O O . GLY A 1 88 ? 25.845 -13.159 -20.745 1.00 70.25 88 GLY A O 1
ATOM 700 N N . CYS A 1 89 ? 26.518 -11.852 -19.083 1.00 69.56 89 CYS A N 1
ATOM 701 C CA . CYS A 1 89 ? 27.881 -11.704 -19.587 1.00 69.56 89 CYS A CA 1
ATOM 702 C C . CYS A 1 89 ? 28.778 -12.894 -19.161 1.00 69.56 89 CYS A C 1
ATOM 704 O O . CYS A 1 89 ? 29.983 -12.896 -19.421 1.00 69.56 89 CYS A O 1
ATOM 706 N N . GLY A 1 90 ? 28.183 -13.915 -18.531 1.00 77.62 90 GLY A N 1
ATOM 707 C CA . GLY A 1 90 ? 28.803 -15.153 -18.066 1.00 77.62 90 GLY A CA 1
ATOM 708 C C . GLY A 1 90 ? 27.776 -16.279 -17.872 1.00 77.62 90 GLY A C 1
ATOM 709 O O . GLY A 1 90 ? 26.664 -16.213 -18.384 1.00 77.62 90 GLY A O 1
ATOM 710 N N . CYS A 1 91 ? 28.154 -17.326 -17.130 1.00 77.19 91 CYS A N 1
ATOM 711 C CA . CYS A 1 91 ? 27.298 -18.492 -16.836 1.00 77.19 91 CYS A CA 1
ATOM 712 C C . CYS A 1 91 ? 26.357 -18.281 -15.632 1.00 77.19 91 CYS A C 1
ATOM 714 O O . CYS A 1 91 ? 25.831 -19.249 -15.084 1.00 77.19 91 CYS A O 1
ATOM 716 N N . GLU A 1 92 ? 26.199 -17.038 -15.180 1.00 81.50 92 GLU A N 1
ATOM 717 C CA . GLU A 1 92 ? 25.388 -16.675 -14.023 1.00 81.50 92 GLU A CA 1
ATOM 718 C C . GLU A 1 92 ? 24.277 -15.706 -14.433 1.00 81.50 92 GLU A C 1
ATOM 720 O O . GLU A 1 92 ? 24.332 -15.044 -15.473 1.00 81.50 92 GLU A O 1
ATOM 725 N N . THR A 1 93 ? 23.243 -15.646 -13.597 1.00 84.31 93 THR A N 1
ATOM 726 C CA . THR A 1 93 ? 22.150 -14.695 -13.766 1.00 84.31 93 THR A CA 1
ATOM 727 C C . THR A 1 93 ? 22.634 -13.295 -13.410 1.00 84.31 93 THR A C 1
ATOM 729 O O . THR A 1 93 ? 22.877 -12.999 -12.241 1.00 84.31 93 THR A O 1
ATOM 732 N N . ASP A 1 94 ? 22.694 -12.423 -14.410 1.00 87.81 94 ASP A N 1
ATOM 733 C CA . ASP A 1 94 ? 23.051 -11.019 -14.231 1.00 87.81 94 ASP A CA 1
ATOM 734 C C . ASP A 1 94 ? 21.794 -10.151 -14.122 1.00 87.81 94 ASP A C 1
ATOM 736 O O . ASP A 1 94 ? 20.809 -10.345 -14.844 1.00 87.81 94 ASP A O 1
ATOM 740 N N . ALA A 1 95 ? 21.838 -9.161 -13.231 1.00 90.75 95 ALA A N 1
ATOM 741 C CA . ALA A 1 95 ? 20.812 -8.135 -13.102 1.00 90.75 95 ALA A CA 1
ATOM 742 C C . ALA A 1 95 ? 21.397 -6.767 -13.464 1.00 90.75 95 ALA A C 1
ATOM 744 O O . ALA A 1 95 ? 22.460 -6.384 -12.979 1.00 90.75 95 ALA A O 1
ATOM 745 N N . GLN A 1 96 ? 20.686 -6.026 -14.307 1.00 92.44 96 GLN A N 1
ATOM 746 C CA . GLN A 1 96 ? 21.034 -4.664 -14.682 1.00 92.44 96 GLN A CA 1
ATOM 747 C C . GLN A 1 96 ? 19.944 -3.706 -14.216 1.00 92.44 96 GLN A C 1
ATOM 749 O O . GLN A 1 96 ? 18.776 -3.875 -14.571 1.00 92.44 96 GLN A O 1
ATOM 754 N N . THR A 1 97 ? 20.344 -2.667 -13.484 1.00 94.81 97 THR A N 1
ATOM 755 C CA . THR A 1 97 ? 19.437 -1.608 -13.046 1.00 94.81 97 THR A CA 1
ATOM 756 C C . THR A 1 97 ? 18.786 -0.912 -14.239 1.00 94.81 97 THR A C 1
ATOM 758 O O . THR A 1 97 ? 19.406 -0.650 -15.278 1.00 94.81 97 THR A O 1
ATOM 761 N N . ALA A 1 98 ? 17.501 -0.623 -14.091 1.00 94.25 98 ALA A N 1
ATOM 762 C CA . ALA A 1 98 ? 16.678 -0.040 -15.122 1.00 94.25 98 ALA A CA 1
ATOM 763 C C . ALA A 1 98 ? 15.675 0.966 -14.561 1.00 94.25 98 ALA A C 1
ATOM 765 O O . ALA A 1 98 ? 15.222 0.902 -13.418 1.00 94.25 98 ALA A O 1
ATOM 766 N N . CYS A 1 99 ? 15.277 1.885 -15.432 1.00 93.94 99 CYS A N 1
ATOM 767 C CA . CYS A 1 99 ? 14.165 2.782 -15.187 1.00 93.94 99 CYS A CA 1
ATOM 768 C C . CYS A 1 99 ? 12.910 2.216 -15.857 1.00 93.94 99 CYS A C 1
ATOM 770 O O . CYS A 1 99 ? 12.961 1.719 -16.990 1.00 93.94 99 CYS A O 1
ATOM 772 N N . MET A 1 100 ? 11.777 2.297 -15.159 1.00 91.62 100 MET A N 1
ATOM 773 C CA . MET A 1 100 ? 10.472 1.928 -15.697 1.00 91.62 100 MET A CA 1
ATOM 774 C C . MET A 1 100 ? 9.605 3.168 -15.906 1.00 91.62 100 MET A C 1
ATOM 776 O O . MET A 1 100 ? 9.636 4.116 -15.127 1.00 91.62 100 MET A O 1
ATOM 780 N N . THR A 1 101 ? 8.806 3.149 -16.965 1.00 89.81 101 THR A N 1
ATOM 781 C CA . THR A 1 101 ? 7.849 4.208 -17.294 1.00 89.81 101 THR A CA 1
ATOM 782 C C . THR A 1 101 ? 6.507 3.582 -17.630 1.00 89.81 101 THR A C 1
ATOM 784 O O . THR A 1 101 ? 6.448 2.576 -18.339 1.00 89.81 101 THR A O 1
ATOM 787 N N . LEU A 1 102 ? 5.428 4.150 -17.096 1.00 85.50 102 LEU A N 1
ATOM 788 C CA . LEU A 1 102 ? 4.075 3.694 -17.389 1.00 85.50 102 LEU A CA 1
ATOM 789 C C . LEU A 1 102 ? 3.673 4.199 -18.776 1.00 85.50 102 LEU A C 1
ATOM 791 O O . LEU A 1 102 ? 3.608 5.405 -18.995 1.00 85.50 102 LEU A O 1
ATOM 795 N N . GLU A 1 103 ? 3.417 3.289 -19.715 1.00 86.31 103 GLU A N 1
ATOM 796 C CA . GLU A 1 103 ? 2.928 3.667 -21.045 1.00 86.31 103 GLU A CA 1
ATOM 797 C C . GLU A 1 103 ? 1.408 3.786 -21.069 1.00 86.31 103 GLU A C 1
ATOM 799 O O . GLU A 1 103 ? 0.867 4.748 -21.604 1.00 86.31 103 GLU A O 1
ATOM 804 N N . LEU A 1 104 ? 0.724 2.777 -20.523 1.00 80.62 104 LEU A N 1
ATOM 805 C CA . LEU A 1 104 ? -0.732 2.687 -20.515 1.00 80.62 104 LEU A CA 1
ATOM 806 C C . LEU A 1 104 ? -1.185 2.225 -19.132 1.00 80.62 104 LEU A C 1
ATOM 808 O O . LEU A 1 104 ? -1.074 1.043 -18.798 1.00 80.62 104 LEU A O 1
ATOM 812 N N . GLY A 1 105 ? -1.684 3.175 -18.338 1.00 73.62 105 GLY A N 1
ATOM 813 C CA . GLY A 1 105 ? -2.120 2.946 -16.959 1.00 73.62 105 GLY A CA 1
ATOM 814 C C . GLY A 1 105 ? -3.250 1.934 -16.830 1.00 73.62 105 GLY A C 1
ATOM 815 O O . GLY A 1 105 ? -3.169 1.045 -15.988 1.00 73.62 105 GLY A O 1
ATOM 816 N N . ASP A 1 106 ? -4.243 2.009 -17.715 1.00 69.62 106 ASP A N 1
ATOM 817 C CA . ASP A 1 106 ? -5.468 1.205 -17.617 1.00 69.62 106 ASP A CA 1
ATOM 818 C C . ASP A 1 106 ? -5.223 -0.302 -17.761 1.00 69.62 106 ASP A C 1
ATOM 820 O O . ASP A 1 106 ? -5.948 -1.116 -17.193 1.00 69.62 106 ASP A O 1
ATOM 824 N N . ILE A 1 107 ? -4.182 -0.680 -18.506 1.00 73.94 107 ILE A N 1
ATOM 825 C CA . ILE A 1 107 ? -3.801 -2.079 -18.739 1.00 73.94 107 ILE A CA 1
ATOM 826 C C . ILE A 1 107 ? -2.504 -2.467 -18.018 1.00 73.94 107 ILE A C 1
ATOM 828 O O . ILE A 1 107 ? -1.992 -3.562 -18.234 1.00 73.94 107 ILE A O 1
ATOM 832 N N . GLY A 1 108 ? -1.944 -1.568 -17.201 1.00 75.00 108 GLY A N 1
ATOM 833 C CA . GLY A 1 108 ? -0.693 -1.807 -16.481 1.00 75.00 108 GLY A CA 1
ATOM 834 C C . GLY A 1 108 ? 0.506 -2.076 -17.396 1.00 75.00 108 GLY A C 1
ATOM 835 O O . GLY A 1 108 ? 1.356 -2.897 -17.058 1.00 75.00 108 GLY A O 1
ATOM 836 N N . LYS A 1 109 ? 0.582 -1.427 -18.568 1.00 84.00 109 LYS A N 1
ATOM 837 C CA . LYS A 1 109 ? 1.703 -1.616 -19.500 1.00 84.00 109 LYS A CA 1
ATOM 838 C C . LYS A 1 109 ? 2.877 -0.717 -19.125 1.00 84.00 109 LYS A C 1
ATOM 840 O O . LYS A 1 109 ? 2.769 0.510 -19.178 1.00 84.00 109 LYS A O 1
ATOM 845 N N . TRP A 1 110 ? 4.018 -1.338 -18.851 1.00 86.31 110 TRP A N 1
ATOM 846 C CA . TRP A 1 110 ? 5.261 -0.664 -18.491 1.00 86.31 110 TRP A CA 1
ATOM 847 C C . TRP A 1 110 ? 6.308 -0.800 -19.594 1.00 86.31 110 TRP A C 1
ATOM 849 O O . TRP A 1 110 ? 6.421 -1.839 -20.243 1.00 86.31 110 TRP A O 1
ATOM 859 N N . ARG A 1 111 ? 7.111 0.247 -19.775 1.00 91.38 111 ARG A N 1
ATOM 860 C CA . ARG A 1 111 ? 8.347 0.208 -20.555 1.00 91.38 111 ARG A CA 1
ATOM 861 C C . ARG A 1 111 ? 9.527 0.274 -19.603 1.00 91.38 111 ARG A C 1
ATOM 863 O O . ARG A 1 111 ? 9.673 1.258 -18.883 1.00 91.38 111 ARG A O 1
ATOM 870 N N . VAL A 1 112 ? 10.382 -0.739 -19.661 1.00 92.81 112 VAL A N 1
ATOM 871 C CA . VAL A 1 112 ? 11.625 -0.825 -18.888 1.00 92.81 112 VAL A CA 1
ATOM 872 C C . VAL A 1 112 ? 12.807 -0.578 -19.823 1.00 92.81 112 VAL A C 1
ATOM 874 O O . VAL A 1 112 ? 12.849 -1.129 -20.924 1.00 92.81 112 VAL A O 1
ATOM 877 N N . LYS A 1 113 ? 13.754 0.271 -19.413 1.00 93.62 113 LYS A N 1
ATOM 878 C CA . LYS A 1 113 ? 15.004 0.526 -20.144 1.00 93.62 113 LYS A CA 1
ATOM 879 C C . LYS A 1 113 ? 16.192 0.548 -19.183 1.00 93.62 113 LYS A C 1
ATOM 881 O O . LYS A 1 113 ? 16.037 1.114 -18.100 1.00 93.62 113 LYS A O 1
ATOM 886 N N . PRO A 1 114 ? 17.367 0.028 -19.581 1.00 95.06 114 PRO A N 1
ATOM 887 C CA . PRO A 1 114 ? 18.580 0.190 -18.792 1.00 95.06 114 PRO A CA 1
ATOM 888 C C . PRO A 1 114 ? 18.831 1.665 -18.479 1.00 95.06 114 PRO A C 1
ATOM 890 O O . PRO A 1 114 ? 18.745 2.529 -19.362 1.00 95.06 114 PRO A O 1
ATOM 893 N N . ALA A 1 115 ? 19.088 1.955 -17.209 1.00 96.06 115 ALA A N 1
ATOM 894 C CA . ALA A 1 115 ? 19.373 3.301 -16.748 1.00 96.06 115 ALA A CA 1
ATOM 895 C C . ALA A 1 115 ? 20.166 3.257 -15.440 1.00 96.06 115 ALA A C 1
ATOM 897 O O . ALA A 1 115 ? 20.103 2.279 -14.699 1.00 96.06 115 ALA A O 1
ATOM 898 N N . THR A 1 116 ? 20.879 4.338 -15.152 1.00 95.44 116 THR A N 1
ATOM 899 C CA . THR A 1 116 ? 21.583 4.544 -13.885 1.00 95.44 116 THR A CA 1
ATOM 900 C C . THR A 1 116 ? 20.928 5.703 -13.149 1.00 95.44 116 THR A C 1
ATOM 902 O O . THR A 1 116 ? 20.620 6.725 -13.767 1.00 95.44 116 THR A O 1
ATOM 905 N N . TYR A 1 117 ? 20.698 5.536 -11.850 1.00 94.75 117 TYR A N 1
ATOM 906 C CA . TYR A 1 117 ? 20.180 6.593 -10.991 1.00 94.75 117 TYR A CA 1
ATOM 907 C C . TYR A 1 117 ? 21.326 7.443 -10.446 1.00 94.75 117 TYR A C 1
ATOM 909 O O . TYR A 1 117 ? 22.304 6.910 -9.923 1.00 94.75 117 TYR A O 1
ATOM 917 N N . ASP A 1 118 ? 21.195 8.756 -10.568 1.00 93.88 118 ASP A N 1
ATOM 918 C CA . ASP A 1 118 ? 22.090 9.727 -9.955 1.00 93.88 118 ASP A CA 1
ATOM 919 C C . ASP A 1 118 ? 21.438 10.260 -8.672 1.00 93.88 118 ASP A C 1
ATOM 921 O O . ASP A 1 118 ? 20.395 10.913 -8.717 1.00 93.88 118 ASP A O 1
ATOM 925 N N . ALA A 1 119 ? 22.046 9.955 -7.523 1.00 88.56 119 ALA A N 1
ATOM 926 C CA . ALA A 1 119 ? 21.530 10.340 -6.213 1.00 88.56 119 ALA A CA 1
ATOM 927 C C . ALA A 1 119 ? 21.642 11.847 -5.935 1.00 88.56 119 ALA A C 1
ATOM 929 O O . ALA A 1 119 ? 20.846 12.366 -5.152 1.00 88.56 119 ALA A O 1
ATOM 930 N N . ASP A 1 120 ? 22.579 12.543 -6.584 1.00 88.19 120 ASP A N 1
ATOM 931 C CA . ASP A 1 120 ? 22.786 13.978 -6.391 1.00 88.19 120 ASP A CA 1
ATOM 932 C C . ASP A 1 120 ? 21.732 14.787 -7.155 1.00 88.19 120 ASP A C 1
ATOM 934 O O . ASP A 1 120 ? 21.235 15.803 -6.664 1.00 88.19 120 ASP A O 1
ATOM 938 N N . THR A 1 121 ? 21.360 14.332 -8.357 1.00 89.12 121 THR A N 1
ATOM 939 C CA . THR A 1 121 ? 20.348 15.007 -9.190 1.00 89.12 121 THR A CA 1
ATOM 940 C C . THR A 1 121 ? 18.940 14.436 -9.036 1.00 89.12 121 THR A C 1
ATOM 942 O O . THR A 1 121 ? 17.967 15.105 -9.386 1.00 89.12 121 THR A O 1
ATOM 945 N N . GLY A 1 122 ? 18.805 13.214 -8.518 1.00 88.62 122 GLY A N 1
ATOM 946 C CA . GLY A 1 122 ? 17.536 12.494 -8.426 1.00 88.62 122 GLY A CA 1
ATOM 947 C C . GLY A 1 122 ? 16.992 12.026 -9.779 1.00 88.62 122 GLY A C 1
ATOM 948 O O . GLY A 1 122 ? 15.793 11.768 -9.911 1.00 88.62 122 GLY A O 1
ATOM 949 N N . LEU A 1 123 ? 17.845 11.960 -10.806 1.00 92.06 123 LEU A N 1
ATOM 950 C CA . LEU A 1 123 ? 17.448 11.671 -12.181 1.00 92.06 123 LEU A CA 1
ATOM 951 C C . LEU A 1 123 ? 18.002 10.332 -12.669 1.00 92.06 123 LEU A C 1
ATOM 953 O O . LEU A 1 123 ? 19.108 9.911 -12.338 1.00 92.06 123 LEU A O 1
ATOM 957 N N . TRP A 1 124 ? 17.222 9.682 -13.531 1.00 94.62 124 TRP A N 1
ATOM 958 C CA . TRP A 1 124 ? 17.642 8.487 -14.252 1.00 94.62 124 TRP A CA 1
ATOM 959 C C . TRP A 1 124 ? 18.270 8.870 -15.589 1.00 94.62 124 TRP A C 1
ATOM 961 O O . TRP A 1 124 ? 17.628 9.509 -16.424 1.00 94.62 124 TRP A O 1
ATOM 971 N N . SER A 1 125 ? 19.499 8.417 -15.820 1.00 95.81 125 SER A N 1
ATOM 972 C CA . SER A 1 125 ? 20.191 8.564 -17.100 1.00 95.81 125 SER A CA 1
ATOM 973 C C . SER A 1 125 ? 20.179 7.247 -17.858 1.00 95.81 125 SER A C 1
ATOM 975 O O . SER A 1 125 ? 20.477 6.197 -17.291 1.00 95.81 125 SER A O 1
ATOM 977 N N . ALA A 1 126 ? 19.829 7.290 -19.143 1.00 94.31 126 ALA A N 1
ATOM 978 C CA . ALA A 1 126 ? 19.813 6.097 -19.981 1.00 94.31 126 ALA A CA 1
ATOM 979 C C . ALA A 1 126 ? 21.199 5.440 -20.026 1.00 94.31 126 ALA A C 1
ATOM 981 O O . ALA A 1 126 ? 22.214 6.125 -20.161 1.00 94.31 126 ALA A O 1
ATOM 982 N N . SER A 1 127 ? 21.228 4.112 -19.966 1.00 93.75 127 SER A N 1
ATOM 983 C CA . SER A 1 127 ? 22.440 3.318 -20.144 1.00 93.75 127 SER A CA 1
ATOM 984 C C . SER A 1 127 ? 22.274 2.334 -21.302 1.00 93.75 127 SER A C 1
ATOM 986 O O . SER A 1 127 ? 21.170 2.077 -21.791 1.00 93.75 127 SER A O 1
ATOM 988 N N . SER A 1 128 ? 23.392 1.818 -21.807 1.00 91.75 128 SER A N 1
ATOM 989 C CA . SER A 1 128 ? 23.375 0.715 -22.764 1.00 91.75 128 SER A CA 1
ATOM 990 C C . SER A 1 128 ? 23.053 -0.595 -22.051 1.00 91.75 128 SER A C 1
ATOM 992 O O . SER A 1 128 ? 23.377 -0.768 -20.877 1.00 91.75 128 SER A O 1
ATOM 994 N N . PHE A 1 129 ? 22.473 -1.550 -22.772 1.00 89.19 129 PHE A N 1
ATOM 995 C CA . PHE A 1 129 ? 22.348 -2.924 -22.290 1.00 89.19 129 PHE A CA 1
ATOM 996 C C . PHE A 1 129 ? 23.739 -3.465 -21.941 1.00 89.19 129 PHE A C 1
ATOM 998 O O . PHE A 1 129 ? 24.669 -3.332 -22.739 1.00 89.19 129 PHE A O 1
ATOM 1005 N N . SER A 1 130 ? 23.894 -4.007 -20.733 1.00 85.00 130 SER A N 1
ATOM 1006 C CA . SER A 1 130 ? 25.191 -4.487 -20.241 1.00 85.00 130 SER A CA 1
ATOM 1007 C C . SER A 1 130 ? 25.625 -5.771 -20.939 1.00 85.00 130 SER A C 1
ATOM 1009 O O . SER A 1 130 ? 26.819 -5.988 -21.121 1.00 85.00 130 SER A O 1
ATOM 1011 N N . CYS A 1 131 ? 24.663 -6.590 -21.366 1.00 79.81 131 CYS A N 1
ATOM 1012 C CA . CYS A 1 131 ? 24.902 -7.863 -22.028 1.00 79.81 131 CYS A CA 1
ATOM 1013 C C . CYS A 1 131 ? 24.068 -7.953 -23.316 1.00 79.81 131 CYS A C 1
ATOM 1015 O O . CYS A 1 131 ? 22.963 -7.420 -23.399 1.00 79.81 131 CYS A O 1
ATOM 1017 N N . GLY A 1 132 ? 24.601 -8.630 -24.338 1.00 74.50 132 GLY A N 1
ATOM 1018 C CA . GLY A 1 132 ? 23.923 -8.835 -25.628 1.00 74.50 132 GLY A CA 1
ATOM 1019 C C . GLY A 1 132 ? 22.863 -9.946 -25.624 1.00 74.50 132 GLY A C 1
ATOM 1020 O O . GLY A 1 132 ? 22.323 -10.269 -26.679 1.00 74.50 132 GLY A O 1
ATOM 1021 N N . GLY A 1 133 ? 22.607 -10.561 -24.465 1.00 73.56 133 GLY A N 1
ATOM 1022 C CA . G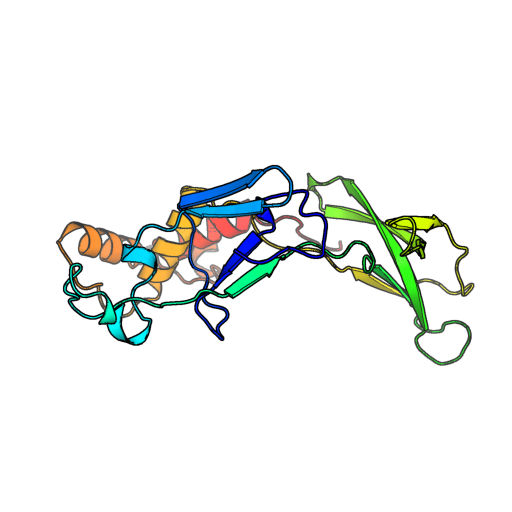LY A 1 133 ? 21.627 -11.629 -24.290 1.00 73.56 133 GLY A CA 1
ATOM 1023 C C . GLY A 1 133 ? 20.182 -11.124 -24.270 1.00 73.56 133 GLY A C 1
ATOM 1024 O O . GLY A 1 133 ? 19.905 -9.940 -24.075 1.00 73.56 133 GLY A O 1
ATOM 1025 N N . VAL A 1 134 ? 19.237 -12.045 -24.458 1.00 81.00 134 VAL A N 1
ATOM 1026 C CA . VAL A 1 134 ? 17.804 -11.747 -24.345 1.00 81.00 134 VAL A CA 1
ATOM 1027 C C . VAL A 1 134 ? 17.442 -11.642 -22.864 1.00 81.00 134 VAL A C 1
ATOM 1029 O O . VAL A 1 134 ? 17.724 -12.552 -22.085 1.00 81.00 134 VAL A O 1
ATOM 1032 N N . ALA A 1 135 ? 16.815 -10.533 -22.467 1.00 86.88 135 ALA A N 1
ATOM 1033 C CA . ALA A 1 135 ? 16.258 -10.393 -21.126 1.00 86.88 135 ALA A CA 1
ATOM 1034 C C . ALA A 1 135 ? 15.217 -11.495 -20.885 1.00 86.88 135 ALA A C 1
ATOM 1036 O O . ALA A 1 135 ? 14.284 -11.652 -21.674 1.00 86.88 135 ALA A O 1
ATOM 1037 N N . TYR A 1 136 ? 15.382 -12.255 -19.805 1.00 87.00 136 TYR A N 1
ATOM 1038 C CA . TYR A 1 136 ? 14.488 -13.363 -19.470 1.00 87.00 136 TYR A CA 1
ATOM 1039 C C . TYR A 1 136 ? 13.378 -12.921 -18.515 1.00 87.00 136 TYR A C 1
ATOM 1041 O O . TYR A 1 136 ? 12.236 -13.337 -18.668 1.00 87.00 136 TYR A O 1
ATOM 1049 N N . ASN A 1 137 ? 13.700 -12.047 -17.557 1.00 90.00 137 ASN A N 1
ATOM 1050 C CA . ASN A 1 137 ? 12.757 -11.547 -16.562 1.00 90.00 137 ASN A CA 1
ATOM 1051 C C . ASN A 1 137 ? 12.966 -10.056 -16.285 1.00 90.00 137 ASN A C 1
ATOM 1053 O O . ASN A 1 137 ? 14.047 -9.507 -16.495 1.00 90.00 137 ASN A O 1
ATOM 1057 N N . PHE A 1 138 ? 11.935 -9.425 -15.728 1.00 90.44 138 PHE A N 1
ATOM 1058 C CA . PHE A 1 138 ? 12.007 -8.076 -15.175 1.00 90.44 138 PHE A CA 1
ATOM 1059 C C . PHE A 1 138 ? 11.552 -8.110 -13.717 1.00 90.44 138 PHE A C 1
ATOM 1061 O O . PHE A 1 138 ? 10.514 -8.696 -13.404 1.00 90.44 138 PHE A O 1
ATOM 1068 N N . LYS A 1 139 ? 12.315 -7.478 -12.826 1.00 90.75 139 LYS A N 1
ATOM 1069 C CA . LYS A 1 139 ? 11.892 -7.208 -11.447 1.00 90.75 139 LYS A CA 1
ATOM 1070 C C . LYS A 1 139 ? 11.417 -5.766 -11.387 1.00 90.75 139 LYS A C 1
ATOM 1072 O O . LYS A 1 139 ? 12.156 -4.875 -11.786 1.00 90.75 139 LYS A O 1
ATOM 1077 N N . LEU A 1 140 ? 10.192 -5.540 -10.925 1.00 89.38 140 LEU A N 1
ATOM 1078 C CA . LEU A 1 140 ? 9.595 -4.208 -10.837 1.00 89.38 140 LEU A CA 1
ATOM 1079 C C . LEU A 1 140 ? 9.312 -3.888 -9.373 1.00 89.38 140 LEU A C 1
ATOM 1081 O O . LEU A 1 140 ? 8.635 -4.666 -8.700 1.00 89.38 140 LEU A O 1
ATOM 1085 N N . ASN A 1 141 ? 9.784 -2.738 -8.903 1.00 86.88 141 ASN A N 1
ATOM 1086 C CA . ASN A 1 141 ? 9.463 -2.219 -7.580 1.00 86.88 141 ASN A CA 1
ATOM 1087 C C . ASN A 1 141 ? 8.360 -1.179 -7.736 1.00 86.88 141 ASN A C 1
ATOM 1089 O O . ASN A 1 141 ? 8.583 -0.084 -8.242 1.00 86.88 141 ASN A O 1
ATOM 1093 N N . TYR A 1 142 ? 7.140 -1.540 -7.351 1.00 80.12 142 TYR A N 1
ATOM 1094 C CA . TYR A 1 142 ? 5.983 -0.659 -7.458 1.00 80.12 142 TYR A CA 1
ATOM 1095 C C . TYR A 1 142 ? 5.124 -0.755 -6.202 1.00 80.12 142 TYR A C 1
ATOM 1097 O O . TYR A 1 142 ? 5.017 -1.809 -5.574 1.00 80.12 142 TYR A O 1
ATOM 1105 N N . LEU A 1 143 ? 4.477 0.354 -5.853 1.00 74.31 143 LEU A N 1
ATOM 1106 C CA . LEU A 1 143 ? 3.479 0.365 -4.795 1.00 74.31 143 LEU A CA 1
ATOM 1107 C C . LEU A 1 143 ? 2.169 -0.210 -5.342 1.00 74.31 143 LEU A C 1
ATOM 1109 O O . LEU A 1 143 ? 1.486 0.426 -6.146 1.00 74.31 143 LEU A O 1
ATOM 1113 N N . SER A 1 144 ? 1.816 -1.416 -4.904 1.00 74.38 144 SER A N 1
ATOM 1114 C CA . SER A 1 144 ? 0.528 -2.032 -5.219 1.00 74.38 144 SER A CA 1
ATOM 1115 C C . SER A 1 144 ? -0.516 -1.694 -4.157 1.00 74.38 144 SER A C 1
ATOM 1117 O O . SER A 1 144 ? -0.243 -1.815 -2.963 1.00 74.38 144 SER A O 1
ATOM 1119 N N . GLY A 1 145 ? -1.734 -1.364 -4.582 1.00 71.06 145 GLY A N 1
ATOM 1120 C CA . GLY A 1 145 ? -2.880 -1.194 -3.690 1.00 71.06 145 GLY A CA 1
ATOM 1121 C C . GLY A 1 145 ? -3.673 0.077 -3.969 1.00 71.06 145 GLY A C 1
ATOM 1122 O O . GLY A 1 145 ? -3.189 1.024 -4.586 1.00 7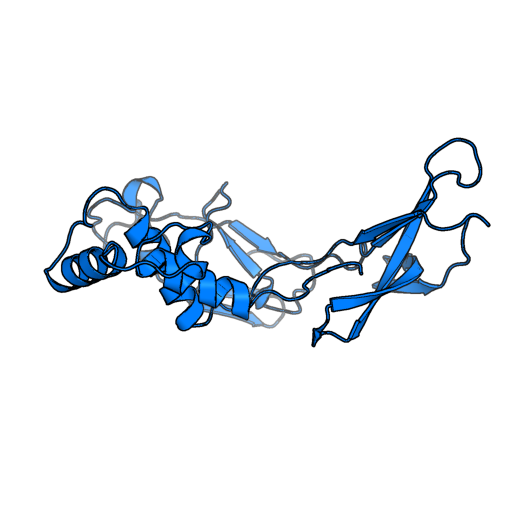1.06 145 GLY A O 1
ATOM 1123 N N . ALA A 1 146 ? -4.924 0.099 -3.514 1.00 69.75 146 ALA A N 1
ATOM 1124 C CA . ALA A 1 146 ? -5.758 1.287 -3.619 1.00 69.75 146 ALA A CA 1
ATOM 1125 C C . ALA A 1 146 ? -5.339 2.312 -2.558 1.00 69.75 146 ALA A C 1
ATOM 1127 O O . ALA A 1 146 ? -5.487 2.067 -1.362 1.00 69.75 146 ALA A O 1
ATOM 1128 N N . THR A 1 147 ? -4.873 3.484 -2.990 1.00 69.00 147 THR A N 1
ATOM 1129 C CA . THR A 1 147 ? -4.543 4.607 -2.090 1.00 69.00 147 THR A CA 1
ATOM 1130 C C . THR A 1 147 ? -5.777 5.146 -1.368 1.00 69.00 147 THR A C 1
ATOM 1132 O O . THR A 1 147 ? -5.688 5.641 -0.246 1.00 69.00 147 THR A O 1
ATOM 1135 N N . LYS A 1 148 ? -6.954 5.029 -1.996 1.00 75.44 148 LYS A N 1
ATOM 1136 C CA . LYS A 1 148 ? -8.249 5.387 -1.416 1.00 75.44 148 LYS A CA 1
ATOM 1137 C C . LYS A 1 148 ? -9.237 4.250 -1.618 1.00 75.44 148 LYS A C 1
ATOM 1139 O O . LYS A 1 148 ? -9.496 3.821 -2.737 1.00 75.44 148 LYS A O 1
ATOM 1144 N N . MET A 1 149 ? -9.833 3.796 -0.522 1.00 81.56 149 MET A N 1
ATOM 1145 C CA . MET A 1 149 ? -10.861 2.764 -0.561 1.00 81.56 149 MET A CA 1
ATOM 1146 C C . MET A 1 149 ? -12.236 3.405 -0.767 1.00 81.56 149 MET A C 1
ATOM 1148 O O . MET A 1 149 ? -12.705 4.167 0.087 1.00 81.56 149 MET A O 1
ATOM 1152 N N . THR A 1 150 ? -12.894 3.095 -1.887 1.00 88.31 150 THR A N 1
ATOM 1153 C CA . THR A 1 150 ? -14.256 3.579 -2.159 1.00 88.31 150 THR A CA 1
ATOM 1154 C C . THR A 1 150 ? -15.249 3.013 -1.132 1.00 88.31 150 THR A C 1
ATOM 1156 O O . THR A 1 150 ? -15.001 1.943 -0.563 1.00 88.31 150 THR A O 1
ATOM 1159 N N . PRO A 1 151 ? -16.400 3.668 -0.880 1.00 92.75 151 PRO A N 1
ATOM 1160 C CA . PRO A 1 151 ? -17.435 3.118 0.003 1.00 92.75 151 PRO A CA 1
ATOM 1161 C C . PRO A 1 151 ? -17.874 1.699 -0.389 1.00 92.75 151 PRO A C 1
ATOM 1163 O O . 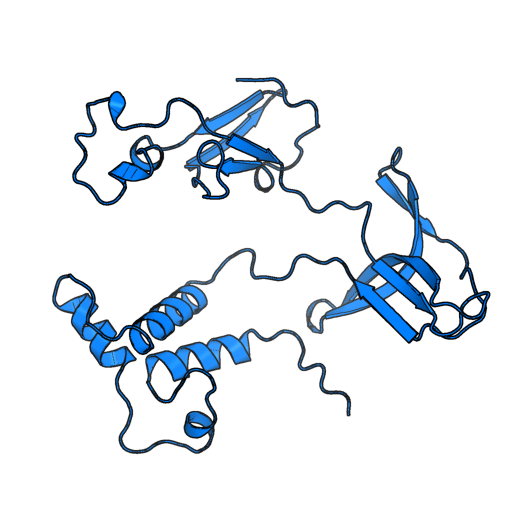PRO A 1 151 ? -18.147 0.867 0.479 1.00 92.75 151 PRO A O 1
ATOM 1166 N N . THR A 1 152 ? -17.874 1.395 -1.689 1.00 93.56 152 THR A N 1
ATOM 1167 C CA . THR A 1 152 ? -18.169 0.062 -2.226 1.00 93.56 152 THR A CA 1
ATOM 1168 C C . THR A 1 152 ? -17.105 -0.958 -1.830 1.00 93.56 152 THR A C 1
ATOM 1170 O O . THR A 1 152 ? -17.455 -2.035 -1.353 1.00 93.56 152 THR A O 1
ATOM 1173 N N . MET A 1 153 ? -15.816 -0.620 -1.949 1.00 91.88 153 MET A N 1
ATOM 1174 C CA . MET A 1 153 ? -14.721 -1.495 -1.512 1.00 91.88 153 MET A CA 1
ATOM 1175 C C . MET A 1 153 ? -14.742 -1.710 0.006 1.00 91.88 153 MET A C 1
ATOM 1177 O O . MET A 1 153 ? -14.614 -2.843 0.462 1.00 91.88 153 MET A O 1
ATOM 1181 N N . LYS A 1 154 ? -15.004 -0.657 0.794 1.00 93.00 154 LYS A N 1
ATOM 1182 C CA . LYS A 1 154 ? -15.188 -0.779 2.253 1.00 93.00 154 LYS A CA 1
ATOM 1183 C C . LYS A 1 154 ? -16.333 -1.735 2.585 1.00 93.00 154 LYS A C 1
ATOM 1185 O O . LYS A 1 154 ? -16.183 -2.625 3.417 1.00 93.00 154 LYS A O 1
ATOM 1190 N N . SER A 1 155 ? -17.461 -1.589 1.891 1.00 95.75 155 SER A N 1
ATOM 1191 C CA . SER A 1 155 ? -18.618 -2.472 2.058 1.00 95.75 155 SER A CA 1
ATOM 1192 C C . SER A 1 155 ? -18.290 -3.912 1.666 1.00 95.75 155 SER A C 1
ATOM 1194 O O . SER A 1 155 ? -18.700 -4.830 2.366 1.00 95.75 155 SER A O 1
ATOM 1196 N N . ALA A 1 156 ? -17.526 -4.130 0.594 1.00 95.88 156 ALA A N 1
ATOM 1197 C CA . ALA A 1 156 ? -17.074 -5.460 0.192 1.00 95.88 156 ALA A CA 1
ATOM 1198 C C . ALA A 1 156 ? -16.235 -6.129 1.291 1.00 95.88 156 ALA A C 1
ATOM 1200 O O . ALA A 1 156 ? -16.530 -7.262 1.664 1.00 95.88 156 ALA A O 1
ATOM 1201 N N . VAL A 1 157 ? -15.267 -5.409 1.871 1.00 95.12 157 VAL A N 1
ATOM 1202 C CA . VAL A 1 157 ? -14.442 -5.913 2.983 1.00 95.12 157 VAL A CA 1
ATOM 1203 C C . VAL A 1 157 ? -15.299 -6.253 4.205 1.00 95.12 157 VAL A C 1
ATOM 1205 O O . VAL A 1 157 ? -15.169 -7.344 4.754 1.00 95.12 157 VAL A O 1
ATOM 1208 N N . ILE A 1 158 ? -16.222 -5.371 4.602 1.00 94.69 158 ILE A N 1
ATOM 1209 C CA . ILE A 1 158 ? -17.111 -5.603 5.755 1.00 94.69 158 ILE A CA 1
ATOM 1210 C C . ILE A 1 158 ? -18.000 -6.831 5.527 1.00 94.69 158 ILE A C 1
ATOM 1212 O O . ILE A 1 158 ? -18.114 -7.692 6.398 1.00 94.69 158 ILE A O 1
ATOM 1216 N N . ARG A 1 159 ? -18.621 -6.944 4.348 1.00 97.31 159 ARG A N 1
ATOM 1217 C CA . ARG A 1 159 ? -19.513 -8.065 4.021 1.00 97.31 159 ARG A CA 1
ATOM 1218 C C . ARG A 1 159 ? -18.754 -9.389 3.929 1.00 97.31 159 ARG A C 1
ATOM 1220 O O . ARG A 1 159 ? -19.269 -10.413 4.381 1.00 97.31 159 ARG A O 1
ATOM 1227 N N . LEU A 1 160 ? -17.526 -9.369 3.409 1.00 97.12 160 LEU A N 1
ATOM 1228 C CA . LEU A 1 160 ? -16.635 -10.526 3.440 1.00 97.12 160 LEU A CA 1
ATOM 1229 C C . LEU A 1 160 ? -16.302 -10.912 4.885 1.00 97.12 160 LEU A C 1
ATOM 1231 O O . LEU A 1 160 ? -16.472 -12.071 5.258 1.00 97.12 160 LEU A O 1
ATOM 1235 N N . ALA A 1 161 ? -15.928 -9.949 5.729 1.00 96.19 161 ALA A N 1
ATOM 1236 C CA . ALA A 1 161 ? -15.653 -10.201 7.141 1.00 96.19 161 ALA A CA 1
ATOM 1237 C C . ALA A 1 161 ? -16.867 -10.814 7.864 1.00 96.19 161 ALA A C 1
ATOM 1239 O O . ALA A 1 161 ? -16.719 -11.814 8.564 1.00 96.19 161 ALA A O 1
ATOM 1240 N N . HIS A 1 162 ? -18.083 -10.301 7.637 1.00 96.56 162 HIS A N 1
ATOM 1241 C CA . HIS A 1 162 ? -19.312 -10.897 8.177 1.00 96.56 162 HIS A CA 1
ATOM 1242 C C . HIS A 1 162 ? -19.506 -12.351 7.735 1.00 96.56 162 HIS A C 1
ATOM 1244 O O . HIS A 1 162 ? -19.901 -13.192 8.546 1.00 96.56 162 HIS A O 1
ATOM 1250 N N . SER A 1 163 ? -19.211 -12.662 6.470 1.00 96.50 163 SER A N 1
ATOM 1251 C CA . SER A 1 163 ? -19.352 -14.023 5.952 1.00 96.50 163 SER A CA 1
ATOM 1252 C C . SER A 1 163 ? -18.401 -15.032 6.603 1.00 96.50 163 SER A C 1
ATOM 1254 O O . SER A 1 163 ? -18.766 -16.194 6.785 1.00 96.50 163 SER A O 1
ATOM 1256 N N . LEU A 1 164 ? -17.209 -14.580 7.001 1.00 95.75 164 LEU A N 1
ATOM 1257 C CA . LEU A 1 164 ? -16.180 -15.407 7.633 1.00 95.75 164 LEU A CA 1
ATOM 1258 C C . LEU A 1 164 ? -16.320 -15.457 9.162 1.00 95.75 164 LEU A C 1
ATOM 1260 O O . LEU A 1 164 ? -15.842 -16.393 9.797 1.00 95.75 164 LEU A O 1
ATOM 1264 N N . MET A 1 165 ? -17.014 -14.489 9.764 1.00 94.25 165 MET A N 1
ATOM 1265 C CA . MET A 1 165 ? -17.177 -14.388 11.212 1.00 94.25 165 MET A CA 1
ATOM 1266 C C . MET A 1 165 ? -18.152 -15.454 11.748 1.00 94.25 165 MET A C 1
ATOM 1268 O O . MET A 1 165 ? -19.336 -15.410 11.397 1.00 94.25 165 MET A O 1
ATOM 1272 N N . PRO A 1 166 ? -17.708 -16.388 12.614 1.00 93.62 166 PRO A N 1
ATOM 1273 C CA . PRO A 1 166 ? -18.523 -17.530 13.040 1.00 93.62 166 PRO A CA 1
ATOM 1274 C C . PRO A 1 166 ? -19.695 -17.136 13.948 1.00 93.62 166 PRO A C 1
ATOM 1276 O O . PRO A 1 166 ? -20.765 -17.737 13.873 1.00 93.62 166 PRO A O 1
ATOM 1279 N N . ALA A 1 167 ? -19.508 -16.115 14.784 1.00 93.56 167 ALA A N 1
ATOM 1280 C CA . ALA A 1 167 ? -20.512 -15.592 15.703 1.00 93.56 167 ALA A CA 1
ATOM 1281 C C . ALA A 1 167 ? -20.965 -14.188 15.268 1.00 93.56 167 ALA A C 1
ATOM 1283 O O . ALA A 1 167 ? -20.194 -13.479 14.628 1.00 93.56 167 ALA A O 1
ATOM 1284 N N . PRO A 1 168 ? -22.195 -13.757 15.594 1.00 91.56 168 PRO A N 1
ATOM 1285 C CA . PRO A 1 168 ? -22.614 -12.389 15.322 1.00 91.56 168 PRO A CA 1
ATOM 1286 C C . PRO A 1 168 ? -21.799 -11.394 16.166 1.00 91.56 168 PRO A C 1
ATOM 1288 O O . PRO A 1 168 ? -21.485 -11.704 17.319 1.00 91.56 168 PRO A O 1
ATOM 1291 N N . PRO A 1 169 ? -21.510 -10.189 15.643 1.00 87.75 169 PRO A N 1
ATOM 1292 C CA . PRO A 1 169 ? -20.860 -9.143 16.425 1.00 87.75 169 PRO A CA 1
ATOM 1293 C C . PRO A 1 169 ? -21.721 -8.756 17.636 1.00 87.75 169 PRO A C 1
ATOM 1295 O O . PRO A 1 169 ? -22.956 -8.806 17.583 1.00 87.75 169 PRO A O 1
ATOM 1298 N N . CYS A 1 170 ? -21.073 -8.359 18.734 1.00 83.81 170 CYS A N 1
ATOM 1299 C CA . CYS A 1 170 ? -21.761 -7.765 19.874 1.00 83.81 170 CYS A CA 1
ATOM 1300 C C . CYS A 1 170 ? -22.369 -6.418 19.445 1.00 83.81 170 CYS A C 1
ATOM 1302 O O . CYS A 1 170 ? -21.686 -5.569 18.879 1.00 83.81 170 CYS A O 1
ATOM 1304 N N . GLY A 1 171 ? -23.674 -6.224 19.647 1.00 74.00 171 GLY A N 1
ATOM 1305 C CA . GLY A 1 171 ? -24.334 -4.981 19.247 1.00 74.00 171 GLY A CA 1
ATOM 1306 C C . GLY A 1 171 ? -25.839 -5.091 19.023 1.00 74.00 171 GLY A C 1
ATOM 1307 O O . GLY A 1 171 ? -26.459 -6.140 19.214 1.00 74.00 171 GLY A O 1
ATOM 1308 N N . CYS A 1 172 ? -26.414 -3.958 18.623 1.00 73.88 172 CYS A N 1
ATOM 1309 C CA . CYS A 1 172 ? -27.842 -3.749 18.393 1.00 73.88 172 CYS A CA 1
ATOM 1310 C C . CYS A 1 172 ? -28.350 -4.491 17.136 1.00 73.88 172 CYS A C 1
ATOM 1312 O O . CYS A 1 172 ? -27.571 -4.949 16.295 1.00 73.88 172 CYS A O 1
ATOM 1314 N N . GLY A 1 173 ? -29.677 -4.594 16.990 1.00 82.38 173 GLY A N 1
ATOM 1315 C CA . GLY A 1 173 ? -30.353 -5.436 15.988 1.00 82.38 173 GLY A CA 1
ATOM 1316 C C . GLY A 1 173 ? -29.947 -5.218 14.524 1.00 82.38 173 GLY A C 1
ATOM 1317 O O . GLY A 1 173 ? -29.944 -6.183 13.754 1.00 82.38 173 GLY A O 1
ATOM 1318 N N . ASP A 1 174 ? -29.545 -4.005 14.144 1.00 89.94 174 ASP A N 1
ATOM 1319 C CA . ASP A 1 174 ? -29.217 -3.670 12.753 1.00 89.94 174 ASP A CA 1
ATOM 1320 C C . ASP A 1 174 ? -27.945 -4.372 12.275 1.00 89.94 174 ASP A C 1
ATOM 1322 O O . ASP A 1 174 ? -27.947 -5.030 11.234 1.00 89.94 174 ASP A O 1
ATOM 1326 N N . ILE A 1 175 ? -26.875 -4.335 13.077 1.00 88.75 175 ILE A N 1
ATOM 1327 C CA . ILE A 1 175 ? -25.604 -4.991 12.735 1.00 88.75 175 ILE A CA 1
ATOM 1328 C C . ILE A 1 175 ? -25.807 -6.507 12.655 1.00 88.75 175 ILE A C 1
ATOM 1330 O O . ILE A 1 175 ? -25.321 -7.165 11.734 1.00 88.75 175 ILE A O 1
ATOM 1334 N N . ARG A 1 176 ? -26.602 -7.074 13.571 1.00 92.06 176 ARG A N 1
ATOM 1335 C CA . ARG A 1 176 ? -26.929 -8.505 13.550 1.00 92.06 176 ARG A CA 1
ATOM 1336 C C . ARG A 1 176 ? -27.730 -8.892 12.307 1.00 92.06 176 ARG A C 1
ATOM 1338 O O . ARG A 1 176 ? -27.541 -9.987 11.782 1.00 92.06 176 ARG A O 1
ATOM 1345 N N . SER A 1 177 ? -28.608 -8.011 11.835 1.00 93.94 177 SER A N 1
ATOM 1346 C CA . SER A 1 177 ? -29.387 -8.221 10.611 1.00 93.94 177 SER A CA 1
ATOM 1347 C C . SER A 1 177 ? -28.502 -8.160 9.365 1.00 93.94 177 SER A C 1
ATOM 1349 O O . SER A 1 177 ? -28.620 -9.028 8.500 1.00 93.94 177 SER A O 1
ATOM 1351 N N . LEU A 1 178 ? -27.554 -7.217 9.307 1.00 94.38 178 LEU A N 1
ATOM 1352 C CA . LEU A 1 178 ? -26.542 -7.153 8.247 1.00 94.38 178 LEU A CA 1
ATOM 1353 C C . LEU A 1 178 ? -25.662 -8.410 8.229 1.00 94.38 178 LEU A C 1
ATOM 1355 O O . LEU A 1 178 ? -25.501 -9.020 7.175 1.00 94.38 178 LEU A O 1
ATOM 1359 N N . TRP A 1 179 ? -25.178 -8.857 9.392 1.00 95.62 179 TRP A N 1
ATOM 1360 C CA . TRP A 1 179 ? -24.403 -10.095 9.522 1.00 95.62 179 TRP A CA 1
ATOM 1361 C C . TRP A 1 179 ? -25.192 -11.325 9.049 1.00 95.62 179 TRP A C 1
ATOM 1363 O O . TRP A 1 179 ? -24.678 -12.129 8.271 1.00 95.62 179 TRP A O 1
ATOM 1373 N N . LYS A 1 180 ? -26.466 -11.453 9.453 1.00 95.56 180 LYS A N 1
ATOM 1374 C CA . LYS A 1 180 ? -27.346 -12.548 9.003 1.00 95.56 180 LYS A CA 1
ATOM 1375 C C . LYS A 1 180 ? -27.545 -12.530 7.489 1.00 95.56 180 LYS A C 1
ATOM 1377 O O . LYS A 1 180 ? -27.449 -13.580 6.862 1.00 95.56 180 LYS A O 1
ATOM 1382 N N . ARG A 1 181 ? -27.801 -11.352 6.910 1.00 96.25 181 ARG A N 1
ATOM 1383 C CA . ARG A 1 181 ? -27.928 -11.169 5.458 1.00 96.25 181 ARG A CA 1
ATOM 1384 C C . ARG A 1 181 ? -26.650 -11.597 4.743 1.00 96.25 181 ARG A C 1
ATOM 1386 O O . ARG A 1 181 ? -26.716 -12.329 3.770 1.00 96.25 181 ARG A O 1
ATOM 1393 N N . ASP A 1 182 ? -25.488 -11.161 5.217 1.00 97.19 182 ASP A N 1
ATOM 1394 C CA . ASP A 1 182 ? -24.217 -11.431 4.539 1.00 97.19 182 ASP A CA 1
ATOM 1395 C C . ASP A 1 182 ? -23.790 -12.904 4.635 1.00 97.19 182 ASP A C 1
ATOM 1397 O O . ASP A 1 182 ? -23.111 -13.399 3.739 1.00 97.19 182 ASP A O 1
ATOM 1401 N N . ARG A 1 183 ? -24.236 -13.630 5.666 1.00 96.56 183 ARG A N 1
ATOM 1402 C CA . ARG A 1 183 ? -24.039 -15.083 5.801 1.00 96.56 183 ARG A CA 1
ATOM 1403 C C . ARG A 1 183 ? -25.088 -15.934 5.092 1.00 96.56 183 ARG A C 1
ATOM 1405 O O . ARG A 1 183 ? -24.950 -17.156 5.083 1.00 96.56 183 ARG A O 1
ATOM 1412 N N . ASN A 1 184 ? -26.123 -15.328 4.518 1.00 96.88 184 ASN A N 1
ATOM 1413 C CA . ASN A 1 184 ? -27.154 -16.067 3.808 1.00 96.88 184 ASN A CA 1
ATOM 1414 C C . ASN A 1 184 ? -26.542 -16.826 2.621 1.00 96.88 184 ASN A C 1
ATOM 1416 O O . ASN A 1 184 ? -25.815 -16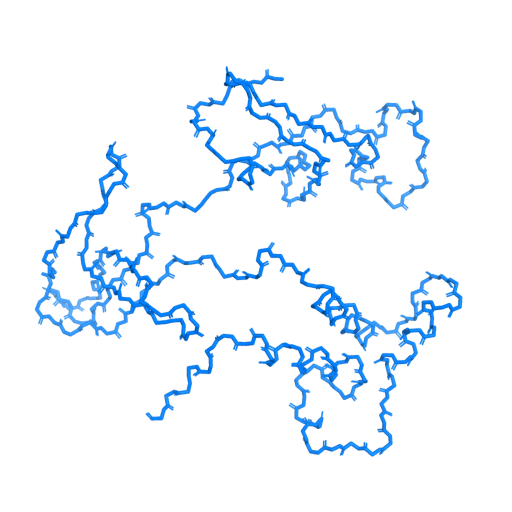.253 1.806 1.00 96.88 184 ASN A O 1
ATOM 1420 N N . VAL A 1 185 ? -26.828 -18.124 2.547 1.00 95.19 185 VAL A N 1
ATOM 1421 C CA . VAL A 1 185 ? -26.481 -18.977 1.410 1.00 95.19 185 VAL A CA 1
ATOM 1422 C C . VAL A 1 185 ? -27.793 -19.259 0.683 1.00 95.19 185 VAL A C 1
ATOM 1424 O O . VAL A 1 185 ? -28.686 -19.860 1.284 1.00 95.19 185 VAL A O 1
ATOM 1427 N N . PRO A 1 186 ? -27.964 -18.802 -0.567 1.00 92.88 186 PRO A N 1
ATOM 1428 C CA . PRO A 1 186 ? -29.190 -19.038 -1.305 1.00 92.88 186 PRO A CA 1
ATOM 1429 C C . PRO A 1 186 ? -29.367 -20.536 -1.537 1.00 92.88 186 PRO A C 1
ATOM 1431 O O . PRO A 1 186 ? -28.404 -21.273 -1.737 1.00 92.88 186 PRO A O 1
ATOM 1434 N N . MET A 1 187 ? -30.623 -20.974 -1.541 1.00 90.12 187 MET A N 1
ATOM 1435 C CA . MET A 1 187 ? -30.971 -22.374 -1.782 1.00 90.12 187 MET A CA 1
ATOM 1436 C C . MET A 1 187 ? -30.611 -22.826 -3.206 1.00 90.12 187 MET A C 1
ATOM 1438 O O . MET A 1 187 ? -30.310 -23.995 -3.423 1.00 90.12 187 MET A O 1
ATOM 1442 N N . VAL A 1 188 ? -30.639 -21.898 -4.166 1.00 87.62 188 VAL A N 1
ATOM 1443 C CA . VAL A 1 188 ? -30.232 -22.125 -5.555 1.00 87.62 188 VAL A CA 1
ATOM 1444 C C . VAL A 1 188 ? -28.933 -21.362 -5.784 1.00 87.62 188 VAL A C 1
ATOM 1446 O O . VAL A 1 188 ? -28.907 -20.135 -5.677 1.00 87.62 188 VAL A O 1
ATOM 1449 N N . THR A 1 189 ? -27.850 -22.088 -6.046 1.00 86.12 189 THR A N 1
ATOM 1450 C CA . THR A 1 189 ? -26.537 -21.520 -6.350 1.00 86.12 189 THR A CA 1
ATOM 1451 C C . THR A 1 189 ? -26.223 -21.673 -7.829 1.00 86.12 189 THR A C 1
ATOM 1453 O O . THR A 1 189 ? -26.190 -22.778 -8.369 1.00 86.12 189 THR A O 1
ATOM 1456 N N . ASP A 1 190 ? -25.944 -20.548 -8.478 1.00 90.38 190 ASP A N 1
ATOM 1457 C CA . ASP A 1 190 ? -25.463 -20.543 -9.853 1.00 90.38 190 ASP A CA 1
ATOM 1458 C C . ASP A 1 190 ? -24.036 -21.098 -9.931 1.00 90.38 190 ASP A C 1
ATOM 1460 O O . ASP A 1 190 ? -23.257 -21.036 -8.971 1.00 90.38 190 ASP A O 1
ATOM 1464 N N . ARG A 1 191 ? -23.659 -21.608 -11.109 1.00 90.00 191 ARG A N 1
ATOM 1465 C CA . ARG A 1 191 ? -22.323 -22.175 -11.360 1.00 90.00 191 ARG A CA 1
ATOM 1466 C C . ARG A 1 191 ? -21.197 -21.198 -11.016 1.00 90.00 191 ARG A C 1
ATOM 1468 O O . ARG A 1 191 ? -20.158 -21.616 -10.516 1.00 90.00 191 ARG A O 1
ATOM 1475 N N . GLU A 1 192 ? -21.390 -19.910 -11.274 1.00 88.69 192 GLU A N 1
ATOM 1476 C CA . GLU A 1 192 ? -20.395 -18.874 -10.976 1.00 88.69 192 GLU A CA 1
ATOM 1477 C C . GLU A 1 192 ? -20.144 -18.751 -9.470 1.00 88.69 192 GLU A C 1
ATOM 1479 O O . GLU A 1 192 ? -19.002 -18.667 -9.022 1.00 88.69 192 GLU A O 1
ATOM 1484 N N . ARG A 1 193 ? -21.212 -18.842 -8.677 1.00 92.12 193 ARG A N 1
ATOM 1485 C CA . ARG A 1 193 ? -21.164 -18.726 -7.222 1.00 92.12 193 ARG A CA 1
ATOM 1486 C C . ARG A 1 193 ? -20.556 -19.952 -6.548 1.00 92.12 193 ARG A C 1
ATOM 1488 O O . ARG A 1 193 ? -19.903 -19.810 -5.517 1.00 92.12 193 ARG A O 1
ATOM 1495 N N . LEU A 1 194 ? -20.716 -21.136 -7.143 1.00 92.44 194 LEU A N 1
ATOM 1496 C CA . LEU A 1 194 ? -20.016 -22.356 -6.719 1.00 92.44 194 LEU A CA 1
ATOM 1497 C C . LEU A 1 194 ? -18.495 -22.256 -6.911 1.00 92.44 194 LEU A C 1
ATOM 1499 O O . LEU A 1 194 ? -17.748 -22.844 -6.137 1.00 92.44 194 LEU A O 1
ATOM 1503 N N . ASN A 1 195 ? -18.043 -21.485 -7.903 1.00 92.56 195 ASN A N 1
ATOM 1504 C CA . ASN A 1 195 ? -16.623 -21.252 -8.177 1.00 92.56 195 ASN A CA 1
ATOM 1505 C C . ASN A 1 195 ? -16.063 -20.012 -7.458 1.00 92.56 195 ASN A C 1
ATOM 1507 O O . ASN A 1 195 ? -14.931 -19.610 -7.719 1.00 92.56 195 ASN A O 1
ATOM 1511 N N . CYS A 1 196 ? -16.839 -19.384 -6.570 1.00 93.50 196 CYS A N 1
ATOM 1512 C CA . CYS A 1 196 ? -16.398 -18.219 -5.814 1.00 93.50 196 CYS A CA 1
ATOM 1513 C C . CYS A 1 196 ? -15.329 -18.618 -4.778 1.00 93.50 196 CYS A C 1
ATOM 1515 O O . CYS A 1 196 ? -15.654 -19.339 -3.828 1.00 93.50 196 CYS A O 1
ATOM 1517 N N . PRO A 1 197 ? -14.085 -18.111 -4.873 1.00 94.88 197 PRO A N 1
ATOM 1518 C CA . PRO A 1 197 ? -13.016 -18.475 -3.942 1.00 94.88 197 PRO A CA 1
ATOM 1519 C C . PRO A 1 197 ? -13.255 -17.946 -2.520 1.00 94.88 197 PRO A C 1
ATOM 1521 O O . PRO A 1 197 ? -12.710 -18.483 -1.561 1.00 94.88 197 PRO A O 1
ATOM 1524 N N . PHE A 1 198 ? -14.082 -16.909 -2.359 1.00 95.31 198 PHE A N 1
ATOM 1525 C CA . PHE A 1 198 ? -14.416 -16.337 -1.049 1.00 95.31 198 PHE A CA 1
ATOM 1526 C C . PHE A 1 198 ? -15.547 -17.093 -0.334 1.00 95.31 198 PHE A C 1
ATOM 1528 O O . PHE A 1 198 ? -15.808 -16.843 0.842 1.00 95.31 198 PHE A O 1
ATOM 1535 N N . GLY A 1 199 ? -16.222 -18.015 -1.028 1.00 94.44 199 GLY A N 1
ATOM 1536 C CA . GLY A 1 199 ? -17.323 -18.819 -0.502 1.00 94.44 199 GLY A CA 1
ATOM 1537 C C . GLY A 1 199 ? -18.693 -18.474 -1.093 1.00 94.44 199 GLY A C 1
ATOM 1538 O O . GLY A 1 199 ? -18.860 -17.538 -1.873 1.00 94.44 199 GLY A O 1
ATOM 1539 N N . MET A 1 200 ? -19.703 -19.257 -0.702 1.00 96.38 200 MET A N 1
ATOM 1540 C CA . MET A 1 200 ? -21.041 -19.237 -1.316 1.00 96.38 200 MET A CA 1
ATOM 1541 C C . MET A 1 200 ? -22.030 -18.251 -0.677 1.00 96.38 200 MET A C 1
ATOM 1543 O O . MET A 1 200 ? -23.162 -18.141 -1.143 1.00 96.38 200 MET A O 1
ATOM 1547 N N . SER A 1 201 ? -21.666 -17.556 0.398 1.00 96.94 201 SER A N 1
ATOM 1548 C CA . SER A 1 201 ? -22.566 -16.618 1.086 1.00 96.94 201 SER A CA 1
ATOM 1549 C C . SER A 1 201 ? -22.768 -15.314 0.300 1.00 96.94 201 SER A C 1
ATOM 1551 O O . SER A 1 201 ? -21.970 -14.981 -0.577 1.00 96.94 201 SER A O 1
ATOM 1553 N N . ASP A 1 202 ? -23.845 -14.571 0.578 1.00 96.75 202 ASP A N 1
ATOM 1554 C CA . ASP A 1 202 ? -24.167 -13.331 -0.151 1.00 96.75 202 ASP A CA 1
ATOM 1555 C C . ASP A 1 202 ? -23.091 -12.255 0.047 1.00 96.75 202 ASP A C 1
ATOM 1557 O O . ASP A 1 202 ? -22.806 -11.478 -0.867 1.00 96.75 202 ASP A O 1
ATOM 1561 N N . GLY A 1 203 ? -22.481 -12.208 1.234 1.00 96.75 203 GLY A N 1
ATOM 1562 C CA . GLY A 1 203 ? -21.375 -11.308 1.540 1.00 96.75 203 GLY A CA 1
ATOM 1563 C C . GLY A 1 203 ? -20.097 -11.669 0.786 1.00 96.75 203 GLY A C 1
ATOM 1564 O O . GLY A 1 203 ? -19.482 -10.786 0.187 1.00 96.75 203 GLY A O 1
ATOM 1565 N N . ALA A 1 204 ? -19.744 -12.958 0.748 1.00 97.12 204 ALA A N 1
ATOM 1566 C CA . ALA A 1 204 ? -18.583 -13.447 0.008 1.00 97.12 204 ALA A CA 1
ATOM 1567 C C . ALA A 1 204 ? -18.727 -13.215 -1.502 1.00 97.12 204 ALA A C 1
ATOM 1569 O O . ALA A 1 204 ? -17.816 -12.684 -2.136 1.00 97.12 204 ALA A O 1
ATOM 1570 N N . TRP A 1 205 ? -19.896 -13.540 -2.061 1.00 96.62 205 TRP A N 1
ATOM 1571 C CA . TRP A 1 205 ? -20.185 -13.347 -3.482 1.00 96.62 205 TRP A CA 1
ATOM 1572 C C . TRP A 1 205 ? -20.122 -11.873 -3.894 1.00 96.62 205 TRP A C 1
ATOM 1574 O O . TRP A 1 205 ? -19.511 -11.526 -4.902 1.00 96.62 205 TRP A O 1
ATOM 1584 N N . PHE A 1 206 ? -20.704 -10.980 -3.088 1.00 96.75 206 PHE A N 1
ATOM 1585 C CA . PHE A 1 206 ? -20.604 -9.545 -3.340 1.00 96.75 206 PHE A CA 1
ATOM 1586 C C . PHE A 1 206 ? -19.151 -9.066 -3.332 1.00 96.75 206 PHE A C 1
ATOM 1588 O O . PHE A 1 206 ? -18.741 -8.350 -4.242 1.00 96.75 206 PHE A O 1
ATOM 1595 N N . ALA A 1 207 ? -18.371 -9.467 -2.326 1.00 96.25 207 ALA A N 1
ATOM 1596 C CA . ALA A 1 207 ? -16.977 -9.062 -2.222 1.00 96.25 207 ALA A CA 1
ATOM 1597 C C . ALA A 1 207 ? -16.139 -9.560 -3.406 1.00 96.25 207 ALA A C 1
ATOM 1599 O O . ALA A 1 207 ? -15.316 -8.809 -3.926 1.00 96.25 207 ALA A O 1
ATOM 1600 N N . TRP A 1 208 ? -16.396 -10.785 -3.867 1.00 94.94 208 TRP A N 1
ATOM 1601 C CA . TRP A 1 208 ? -15.740 -11.362 -5.035 1.00 94.94 208 TRP A CA 1
ATOM 1602 C C . TRP A 1 208 ? -16.038 -10.587 -6.321 1.00 94.94 208 TRP A C 1
ATOM 1604 O O . TRP A 1 208 ? -15.113 -10.241 -7.050 1.00 94.94 208 TRP A O 1
ATOM 1614 N N . ASN A 1 209 ? -17.298 -10.219 -6.565 1.00 94.06 209 ASN A N 1
ATOM 1615 C CA . ASN A 1 209 ? -17.658 -9.418 -7.739 1.00 94.06 209 ASN A CA 1
ATOM 1616 C C . ASN A 1 209 ? -16.985 -8.042 -7.739 1.00 94.06 209 ASN A C 1
ATOM 1618 O O . ASN A 1 209 ? -16.536 -7.571 -8.782 1.00 94.06 209 ASN A O 1
ATOM 1622 N N . ILE A 1 210 ? -16.876 -7.402 -6.570 1.00 93.56 210 ILE A N 1
ATOM 1623 C CA . ILE A 1 210 ? -16.134 -6.144 -6.448 1.00 93.56 210 ILE A CA 1
ATOM 1624 C C . ILE A 1 210 ? -14.637 -6.372 -6.688 1.00 93.56 210 ILE A C 1
ATOM 1626 O O . ILE A 1 210 ? -14.024 -5.569 -7.384 1.00 93.56 210 ILE A O 1
ATOM 1630 N N . ALA A 1 211 ? -14.050 -7.454 -6.172 1.00 90.12 211 ALA A N 1
ATOM 1631 C CA . ALA A 1 211 ? -12.646 -7.785 -6.418 1.00 90.12 211 ALA A CA 1
ATOM 1632 C C . ALA A 1 211 ? -12.365 -8.001 -7.914 1.00 90.12 211 ALA A C 1
ATOM 1634 O O . ALA A 1 211 ? -11.440 -7.393 -8.441 1.00 90.12 211 ALA A O 1
ATOM 1635 N N . LEU A 1 212 ? -13.208 -8.774 -8.606 1.00 88.44 212 LEU A N 1
ATOM 1636 C CA . LEU A 1 212 ? -13.123 -8.983 -10.054 1.00 88.44 212 LEU A CA 1
ATOM 1637 C C . LEU A 1 212 ? -13.241 -7.673 -10.837 1.00 88.44 212 LEU A C 1
ATOM 1639 O O . LEU A 1 212 ? -12.434 -7.411 -11.722 1.00 88.44 212 LEU A O 1
ATOM 1643 N N . ALA A 1 213 ? -14.206 -6.819 -10.488 1.00 86.38 213 ALA A N 1
ATOM 1644 C CA . ALA A 1 213 ? -14.397 -5.532 -11.156 1.00 86.38 213 ALA A CA 1
ATOM 1645 C C . ALA A 1 213 ? -13.227 -4.553 -10.943 1.00 86.38 213 ALA A C 1
ATOM 1647 O O . ALA A 1 213 ? -13.049 -3.636 -11.738 1.00 86.38 213 ALA A O 1
ATOM 1648 N N . ASN A 1 214 ? -12.450 -4.726 -9.869 1.00 79.19 214 ASN A N 1
ATOM 1649 C CA . ASN A 1 214 ? -11.286 -3.895 -9.549 1.00 79.19 214 ASN A CA 1
ATOM 1650 C C . ASN A 1 214 ? -9.954 -4.581 -9.890 1.00 79.19 214 ASN A C 1
ATOM 1652 O O . ASN A 1 214 ? -8.891 -4.044 -9.575 1.00 79.19 214 ASN A O 1
ATOM 1656 N N . GLN A 1 215 ? -9.985 -5.758 -10.514 1.00 73.88 215 GLN A N 1
ATOM 1657 C CA . GLN A 1 215 ? -8.777 -6.434 -10.949 1.00 73.88 215 GLN A CA 1
ATOM 1658 C C . GLN A 1 215 ? -8.196 -5.693 -12.160 1.00 73.88 215 GLN A C 1
ATOM 1660 O O . GLN A 1 215 ? -8.749 -5.730 -13.257 1.00 73.88 215 GLN A O 1
ATOM 1665 N N . VAL A 1 216 ? -7.062 -5.022 -11.963 1.00 60.66 216 VAL A N 1
ATOM 1666 C CA . VAL A 1 216 ? -6.272 -4.455 -13.062 1.00 60.66 216 VAL A CA 1
ATOM 1667 C C . VAL A 1 216 ? -5.396 -5.568 -13.626 1.00 60.66 216 VAL A C 1
ATOM 1669 O O . VAL A 1 216 ? -4.534 -6.096 -12.928 1.00 60.66 216 VAL A O 1
ATOM 1672 N N . GLY A 1 217 ? -5.636 -5.933 -14.886 1.00 51.12 217 GLY A N 1
ATOM 1673 C CA . GLY A 1 217 ? -4.856 -6.936 -15.605 1.00 51.12 217 GLY A CA 1
ATOM 1674 C C . GLY A 1 217 ? -5.263 -8.376 -15.283 1.00 51.12 217 GLY A C 1
ATOM 1675 O O . GLY A 1 217 ? -4.769 -9.004 -14.349 1.00 51.12 217 GLY A O 1
ATOM 1676 N N . TRP A 1 218 ? -6.086 -8.964 -16.149 1.00 41.59 218 TRP A N 1
ATOM 1677 C CA . TRP A 1 218 ? -5.905 -10.376 -16.469 1.00 41.59 218 TRP A CA 1
ATOM 1678 C C . TRP A 1 218 ? -4.633 -10.434 -17.320 1.00 41.59 218 TRP A C 1
ATOM 1680 O O . TRP A 1 218 ? -4.683 -10.209 -18.527 1.00 41.59 218 TRP A O 1
ATOM 1690 N N . MET A 1 219 ? -3.471 -10.689 -16.711 1.00 34.59 219 MET A N 1
ATOM 1691 C CA . MET A 1 219 ? -2.315 -11.184 -17.470 1.00 34.59 219 MET A CA 1
ATOM 1692 C C . MET A 1 219 ? -2.594 -12.639 -17.871 1.00 34.59 219 MET A C 1
ATOM 1694 O O . MET A 1 219 ? -1.954 -13.578 -17.411 1.00 34.59 219 MET A O 1
ATOM 1698 N N . GLY A 1 220 ? -3.628 -12.812 -18.694 1.00 27.38 220 GLY A N 1
ATOM 1699 C CA . GLY A 1 220 ? -3.856 -14.001 -19.484 1.00 27.38 220 GLY A CA 1
ATOM 1700 C C . GLY A 1 220 ? -2.964 -13.886 -20.704 1.00 27.38 220 GLY A C 1
ATOM 1701 O O . GLY A 1 220 ? -3.304 -13.204 -21.667 1.00 27.38 220 GLY A O 1
ATOM 1702 N N . ILE A 1 221 ? -1.805 -14.529 -20.626 1.00 25.22 221 ILE A N 1
ATOM 1703 C CA . ILE A 1 221 ? -1.118 -15.012 -21.816 1.00 25.22 221 ILE A CA 1
ATOM 1704 C C . ILE A 1 221 ? -2.132 -15.891 -22.564 1.00 25.22 221 ILE A C 1
ATOM 1706 O O . ILE A 1 221 ? -2.605 -16.888 -22.014 1.00 25.22 221 ILE A O 1
ATOM 1710 N N . LEU A 1 222 ? -2.488 -15.477 -23.779 1.00 28.50 222 LEU A N 1
ATOM 1711 C CA . LEU A 1 222 ? -2.862 -16.382 -24.864 1.00 28.50 222 LEU A CA 1
ATOM 1712 C C . LEU A 1 222 ? -1.634 -16.544 -25.756 1.00 28.50 222 LEU A C 1
ATOM 1714 O O . LEU A 1 222 ? -0.995 -15.505 -26.042 1.00 28.50 222 LEU A O 1
#

Radius of gyration: 24.63 Å; chains: 1; bounding box: 60×50×59 Å

Sequence (222 aa):
VGPIITAVTNVDQIIVFYPDTDERIDAQEIVVESGDLTIFIPRWRLVKRELQNTAVVYADDANYVETVDVKHIYNDPSVNADIVYADGCGCETDAQTACMTLELGDIGKWRVKPATYDADTGLWSASSFSCGGVAYNFKLNYLSGATKMTPTMKSAVIRLAHSLMPAPPCGCGDIRSLWKRDRNVPMVTDRERLNCPFGMSDGAWFAWNIALANQVGWMGIL

Foldseek 3Di:
DDFDPDPDPDQVQKWKAAPPDPHTQDFPDWDADPRDIDTHHDQLSQFDPVCVPPDDDSVDPVRGDPDIDIDRHDDQLQAFKWFWFCAFPHNHIDIAGWHKDQPDPQQRDIDIAGWHADPVVRDTHGDDRPGPGDGPDMGGDDDDDDPDQDPLLVQLVVLLCLLPDPDQDPDDDPSSVSSVQSVDQDPDFDPVLVVQPSHRGNSSVSSSVVCVVPDRDPPDDD